Protein AF-A0A2V9WV22-F1 (afdb_monomer)

Structure (mmCIF, N/CA/C/O backbone):
data_AF-A0A2V9WV22-F1
#
_entry.id   AF-A0A2V9WV22-F1
#
loop_
_atom_site.group_PDB
_atom_site.id
_atom_site.type_symbol
_atom_site.label_atom_id
_atom_site.label_alt_id
_atom_site.label_comp_id
_atom_site.label_asym_id
_atom_site.label_entity_id
_atom_site.label_seq_id
_atom_site.pdbx_PDB_ins_code
_atom_site.Cartn_x
_atom_site.Cartn_y
_atom_site.Cartn_z
_atom_site.occupancy
_atom_site.B_iso_or_equiv
_atom_site.auth_seq_id
_atom_site.auth_comp_id
_atom_site.auth_asym_id
_atom_site.auth_atom_id
_atom_site.pdbx_PDB_model_num
ATOM 1 N N . MET A 1 1 ? 7.095 34.427 49.266 1.00 37.47 1 MET A N 1
ATOM 2 C CA . MET A 1 1 ? 7.543 34.558 47.864 1.00 37.47 1 MET A CA 1
ATOM 3 C C . MET A 1 1 ? 6.527 33.877 46.958 1.00 37.47 1 MET A C 1
ATOM 5 O O . MET A 1 1 ? 6.551 32.660 46.861 1.00 37.47 1 MET A O 1
ATOM 9 N N . GLY A 1 2 ? 5.603 34.630 46.362 1.00 27.08 2 GLY A N 1
ATOM 10 C CA . GLY A 1 2 ? 4.716 34.124 45.310 1.00 27.08 2 GLY A CA 1
ATOM 11 C C . GLY A 1 2 ? 5.091 34.784 43.988 1.00 27.08 2 GLY A C 1
ATOM 12 O O . GLY A 1 2 ? 5.308 35.993 43.973 1.00 27.08 2 GLY A O 1
ATOM 13 N N . LEU A 1 3 ? 5.194 34.011 42.907 1.00 29.72 3 LEU A N 1
ATOM 14 C CA . LEU A 1 3 ? 5.448 34.533 41.564 1.00 29.72 3 LEU A CA 1
ATOM 15 C C . LEU A 1 3 ? 4.196 34.345 40.709 1.00 29.72 3 LEU A C 1
ATOM 17 O O . LEU A 1 3 ? 3.871 33.238 40.287 1.00 29.72 3 LEU A O 1
ATOM 21 N N . THR A 1 4 ? 3.484 35.443 40.474 1.00 30.30 4 THR A N 1
ATOM 22 C CA . THR A 1 4 ? 2.362 35.507 39.536 1.00 30.30 4 THR A CA 1
ATOM 23 C C . THR A 1 4 ? 2.889 35.412 38.107 1.00 30.30 4 THR A C 1
ATOM 25 O O . THR A 1 4 ? 3.607 36.305 37.658 1.00 30.30 4 THR A O 1
ATOM 28 N N . ILE A 1 5 ? 2.523 34.357 37.378 1.00 32.75 5 ILE A N 1
ATOM 29 C CA . ILE A 1 5 ? 2.772 34.278 35.935 1.00 32.75 5 ILE A CA 1
ATOM 30 C C . ILE A 1 5 ? 1.700 35.120 35.236 1.00 32.75 5 ILE A C 1
ATOM 32 O O . ILE A 1 5 ? 0.513 34.819 35.329 1.00 32.75 5 ILE A O 1
ATOM 36 N N . SER A 1 6 ? 2.119 36.201 34.580 1.00 29.58 6 SER A N 1
ATOM 37 C CA . SER A 1 6 ? 1.216 37.178 33.967 1.00 29.58 6 SER A CA 1
ATOM 38 C C . SER A 1 6 ? 0.604 36.667 32.662 1.00 29.58 6 SER A C 1
ATOM 40 O O . SER A 1 6 ? 1.318 36.483 31.671 1.00 29.58 6 SER A O 1
ATOM 42 N N . ASP A 1 7 ? -0.723 36.534 32.628 1.00 35.22 7 ASP A N 1
ATOM 43 C CA . ASP A 1 7 ? -1.468 36.224 31.406 1.00 35.22 7 ASP A CA 1
ATOM 44 C C . ASP A 1 7 ? -1.280 37.333 30.357 1.00 35.22 7 ASP A C 1
ATOM 46 O O . ASP A 1 7 ? -1.789 38.449 30.475 1.00 35.22 7 ASP A O 1
ATOM 50 N N . SER A 1 8 ? -0.509 37.021 29.317 1.00 31.08 8 SER A N 1
ATOM 51 C CA . SER A 1 8 ? -0.163 37.933 28.219 1.00 31.08 8 SER A CA 1
ATOM 52 C C . SER A 1 8 ? -0.237 37.224 26.861 1.00 31.08 8 SER A C 1
ATOM 54 O O . SER A 1 8 ? 0.606 37.404 25.983 1.00 31.08 8 SER A O 1
ATOM 56 N N . GLY A 1 9 ? -1.283 36.409 26.680 1.00 28.97 9 GLY A N 1
ATOM 57 C CA . GLY A 1 9 ? -1.569 35.743 25.410 1.00 28.97 9 GLY A CA 1
ATOM 58 C C . GLY A 1 9 ? -1.655 36.740 24.237 1.00 28.97 9 GLY A C 1
ATOM 59 O O . GLY A 1 9 ? -2.207 37.835 24.394 1.00 28.97 9 GLY A O 1
ATOM 60 N N . PRO A 1 10 ? -1.116 36.396 23.051 1.00 28.61 10 PRO A N 1
ATOM 61 C CA . PRO A 1 10 ? -1.061 37.317 21.922 1.00 28.61 10 PRO A CA 1
ATOM 62 C C . PRO A 1 10 ? -2.471 37.692 21.454 1.00 28.61 10 PRO A C 1
ATOM 64 O O . PRO A 1 10 ? -3.288 36.827 21.135 1.00 28.61 10 PRO A O 1
ATOM 67 N N . LYS A 1 11 ? -2.747 39.000 21.373 1.00 27.83 11 LYS A N 1
ATOM 68 C CA . LYS A 1 11 ? -4.026 39.546 20.895 1.00 27.83 11 LYS A CA 1
ATOM 69 C C . LYS A 1 11 ? -4.208 39.276 19.398 1.00 27.83 11 LYS A C 1
ATOM 71 O O . LYS A 1 11 ? -3.917 40.134 18.566 1.00 27.83 11 LYS A O 1
ATOM 76 N N . PHE A 1 12 ? -4.714 38.094 19.051 1.00 29.92 12 PHE A N 1
ATOM 77 C CA . PHE A 1 12 ? -5.137 37.790 17.687 1.00 29.92 12 PHE A CA 1
ATOM 78 C C . PHE A 1 12 ? -6.272 38.733 17.273 1.00 29.92 12 PHE A C 1
ATOM 80 O O . PHE A 1 12 ? -7.371 38.707 17.824 1.00 29.92 12 PHE A O 1
ATOM 87 N N . SER A 1 13 ? -5.984 39.596 16.298 1.00 31.53 13 SER A N 1
ATOM 88 C CA . SER A 1 13 ? -6.969 40.512 15.731 1.00 31.53 13 SER A CA 1
ATOM 89 C C . SER A 1 13 ? -8.050 39.718 14.998 1.00 31.53 13 SER A C 1
ATOM 91 O O . SER A 1 13 ? -7.745 38.966 14.071 1.00 31.53 13 SER A O 1
ATOM 93 N N . ASN A 1 14 ? -9.316 39.909 15.381 1.00 32.44 14 ASN A N 1
ATOM 94 C CA . ASN A 1 14 ? -10.466 39.320 14.694 1.00 32.44 14 ASN A CA 1
ATOM 95 C C . ASN A 1 14 ? -10.664 39.962 13.309 1.00 32.44 14 ASN A C 1
ATOM 97 O O . ASN A 1 14 ? -11.522 40.818 13.102 1.00 32.44 14 ASN A O 1
ATOM 101 N N . ARG A 1 15 ? -9.864 39.512 12.340 1.00 31.31 15 ARG A N 1
ATOM 102 C CA . ARG A 1 15 ? -10.069 39.722 10.905 1.00 31.31 15 ARG A CA 1
ATOM 103 C C . ARG A 1 15 ? -10.102 38.379 10.187 1.00 31.31 15 ARG A C 1
ATOM 105 O O . ARG A 1 15 ? -9.205 38.046 9.416 1.00 31.31 15 ARG A O 1
ATOM 112 N N . VAL A 1 16 ? -11.190 37.636 10.398 1.00 32.97 16 VAL A N 1
ATOM 113 C CA . VAL A 1 16 ? -11.606 36.572 9.471 1.00 32.97 16 VAL A CA 1
ATOM 114 C C . VAL A 1 16 ? -12.114 37.246 8.193 1.00 32.97 16 VAL A C 1
ATOM 116 O O . VAL A 1 16 ? -13.312 37.381 7.961 1.00 32.97 16 VAL A O 1
ATOM 119 N N . GLY A 1 17 ? -11.180 37.739 7.378 1.00 34.44 17 GLY A N 1
ATOM 120 C CA . GLY A 1 17 ? -11.477 38.114 6.003 1.00 34.44 17 GLY A CA 1
ATOM 121 C C . GLY A 1 17 ? -11.866 36.850 5.249 1.00 34.44 17 GLY A C 1
ATOM 122 O O . GLY A 1 17 ? -11.081 35.904 5.198 1.00 34.44 17 GLY A O 1
ATOM 123 N N . ALA A 1 18 ? -13.081 36.808 4.703 1.00 38.03 18 ALA A N 1
ATOM 124 C CA . ALA A 1 18 ? -13.549 35.653 3.952 1.00 38.03 18 ALA A CA 1
ATOM 125 C C . ALA A 1 18 ? -12.633 35.422 2.738 1.00 38.03 18 ALA A C 1
ATOM 127 O O . ALA A 1 18 ? -12.596 36.239 1.816 1.00 38.03 18 ALA A O 1
ATOM 128 N N . LEU A 1 19 ? -11.887 34.312 2.745 1.00 51.78 19 LEU A N 1
ATOM 129 C CA . LEU A 1 19 ? -11.044 33.892 1.626 1.00 51.78 19 LEU A CA 1
ATOM 130 C C . LEU A 1 19 ? -11.940 33.466 0.458 1.00 51.78 19 LEU A C 1
ATOM 132 O O . LEU A 1 19 ? -12.326 32.305 0.332 1.00 51.78 19 LEU A O 1
ATOM 136 N N . ALA A 1 20 ? -12.302 34.439 -0.379 1.00 59.62 20 ALA A N 1
ATOM 137 C CA . ALA A 1 20 ? -13.086 34.216 -1.582 1.00 59.62 20 ALA A CA 1
ATOM 138 C C . ALA A 1 20 ? -12.376 33.212 -2.504 1.00 59.62 20 ALA A C 1
ATOM 140 O O . ALA A 1 20 ? -11.171 33.309 -2.747 1.00 59.62 20 ALA A O 1
ATOM 141 N N . PHE A 1 21 ? -13.129 32.240 -3.020 1.00 67.94 21 PHE A N 1
ATOM 142 C CA . PHE A 1 21 ? -12.567 31.148 -3.809 1.00 67.94 21 PHE A CA 1
ATOM 143 C C . PHE A 1 21 ? -11.958 31.688 -5.122 1.00 67.94 21 PHE A C 1
ATOM 145 O O . PHE A 1 21 ? -12.686 32.328 -5.888 1.00 67.94 21 PHE A O 1
ATOM 152 N N . PRO A 1 22 ? -10.664 31.450 -5.432 1.00 79.94 22 PRO A N 1
ATOM 153 C CA . PRO A 1 22 ? -10.019 32.111 -6.566 1.00 79.94 22 PRO A CA 1
ATOM 154 C C . PRO A 1 22 ? -10.682 31.765 -7.913 1.00 79.94 22 PRO A C 1
ATOM 156 O O . PRO A 1 22 ? -10.840 30.573 -8.227 1.00 79.94 22 PRO A O 1
ATOM 159 N N . PRO A 1 23 ? -11.043 32.766 -8.742 1.00 76.75 23 PRO A N 1
ATOM 160 C CA . PRO A 1 23 ? -11.973 32.606 -9.861 1.00 76.75 23 PRO A CA 1
ATOM 161 C C . PRO A 1 23 ? -11.488 31.595 -10.909 1.00 76.75 23 PRO A C 1
ATOM 163 O O . PRO A 1 23 ? -10.301 31.521 -11.226 1.00 76.75 23 PRO A O 1
ATOM 166 N N . ALA A 1 24 ? -12.412 30.804 -11.461 1.00 76.44 24 ALA A N 1
ATOM 167 C CA . ALA A 1 24 ? -12.116 29.682 -12.356 1.00 76.44 24 ALA A CA 1
ATOM 168 C C . ALA A 1 24 ? -11.685 30.141 -13.768 1.00 76.44 24 ALA A C 1
ATOM 170 O O . ALA A 1 24 ? -12.464 30.127 -14.719 1.00 76.44 24 ALA A O 1
ATOM 171 N N . ILE A 1 25 ? -10.424 30.562 -13.901 1.00 85.19 25 ILE A N 1
ATOM 172 C CA . ILE A 1 25 ? -9.875 31.191 -15.110 1.00 85.19 25 ILE A CA 1
ATOM 173 C C . ILE A 1 25 ? -8.950 30.231 -15.869 1.00 85.19 25 ILE A C 1
ATOM 175 O O . ILE A 1 25 ? -8.100 29.547 -15.298 1.00 85.19 25 ILE A O 1
ATOM 179 N N . ALA A 1 26 ? -9.082 30.195 -17.197 1.00 81.50 26 ALA A N 1
ATOM 180 C CA . ALA A 1 26 ? -8.224 29.381 -18.053 1.00 81.50 26 ALA A CA 1
ATOM 181 C C . ALA A 1 26 ? -6.769 29.891 -18.043 1.00 81.50 26 ALA A C 1
ATOM 183 O O . ALA A 1 26 ? -6.518 31.082 -18.216 1.00 81.50 26 ALA A O 1
ATOM 184 N N . ARG A 1 27 ? -5.787 28.982 -17.939 1.00 85.19 27 ARG A N 1
ATOM 185 C CA . ARG A 1 27 ? -4.343 29.290 -17.776 1.00 85.19 27 ARG A CA 1
ATOM 186 C C . ARG A 1 27 ? -3.759 30.304 -18.783 1.00 85.19 27 ARG A C 1
ATOM 188 O O . ARG A 1 27 ? -2.769 30.962 -18.475 1.00 85.19 27 ARG A O 1
ATOM 195 N N . ASN A 1 28 ? -4.336 30.430 -19.981 1.00 91.00 28 ASN A N 1
ATOM 196 C CA . ASN A 1 28 ? -3.873 31.347 -21.035 1.00 91.00 28 ASN A CA 1
ATO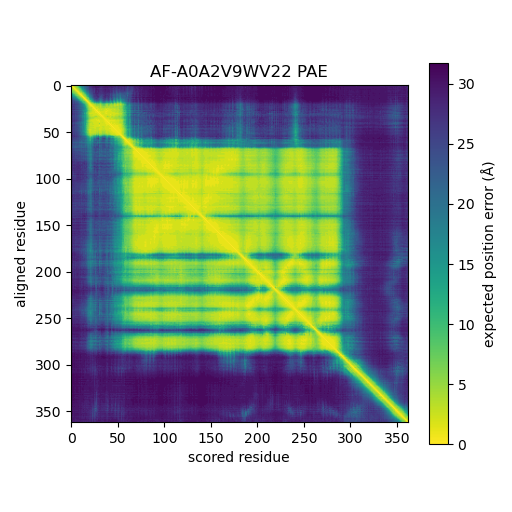M 197 C C . ASN A 1 28 ? -4.674 32.664 -21.153 1.00 91.00 28 ASN A C 1
ATOM 199 O O . ASN A 1 28 ? -4.281 33.503 -21.963 1.00 91.00 28 ASN A O 1
ATOM 203 N N . ALA A 1 29 ? -5.760 32.844 -20.394 1.00 90.81 29 ALA A N 1
ATOM 204 C CA . ALA A 1 29 ? -6.541 34.085 -20.353 1.00 90.81 29 ALA A CA 1
ATOM 205 C C . ALA A 1 29 ? -5.809 35.193 -19.566 1.00 90.81 29 ALA A C 1
ATOM 207 O O . ALA A 1 29 ? -4.765 34.936 -18.962 1.00 90.81 29 ALA A O 1
ATOM 208 N N . ALA A 1 30 ? -6.343 36.417 -19.573 1.00 91.69 30 ALA A N 1
ATOM 209 C CA . ALA A 1 30 ? -5.839 37.513 -18.742 1.00 91.69 30 ALA A CA 1
ATOM 210 C C . ALA A 1 30 ? -6.016 37.212 -17.239 1.00 91.69 30 ALA A C 1
ATOM 212 O O . ALA A 1 30 ? -6.941 36.501 -16.844 1.00 91.69 30 ALA A O 1
ATOM 213 N N . CYS A 1 31 ? -5.117 37.732 -16.403 1.00 90.56 31 CYS A N 1
ATOM 214 C CA . CYS A 1 31 ? -5.202 37.587 -14.952 1.00 90.56 31 CYS A CA 1
ATOM 215 C C . CYS A 1 31 ? -6.278 38.507 -14.349 1.00 90.56 31 CYS A C 1
ATOM 217 O O . CYS A 1 31 ? -6.413 39.659 -14.759 1.00 90.56 31 CYS A O 1
ATOM 219 N N . HIS A 1 32 ? -7.003 38.025 -13.335 1.00 89.56 32 HIS A N 1
ATOM 220 C CA . HIS A 1 32 ? -8.086 38.778 -12.690 1.00 89.56 32 HIS A CA 1
ATOM 221 C C . HIS A 1 32 ? -7.605 39.977 -11.857 1.00 89.56 32 HIS A C 1
ATOM 223 O O . HIS A 1 32 ? -8.384 40.886 -11.602 1.00 89.56 32 HIS A O 1
ATOM 229 N N . CYS A 1 33 ? -6.329 40.014 -11.461 1.00 88.75 33 CYS A N 1
ATOM 230 C CA . CYS A 1 33 ? -5.736 41.121 -10.703 1.00 88.75 33 CYS A CA 1
ATOM 231 C C . CYS A 1 33 ? -5.434 42.379 -11.546 1.00 88.75 33 CYS A C 1
ATOM 233 O O . CYS A 1 33 ? -4.755 43.285 -11.073 1.00 88.75 33 CYS A O 1
ATOM 235 N N . GLY A 1 34 ? -5.871 42.431 -12.810 1.00 85.69 34 GLY A N 1
ATOM 236 C CA . GLY A 1 34 ? -5.709 43.598 -13.687 1.00 85.69 34 GLY A CA 1
ATOM 237 C C . GLY A 1 34 ? -4.313 43.785 -14.300 1.00 85.69 34 GLY A C 1
ATOM 238 O O . GLY A 1 34 ? -4.135 44.666 -15.132 1.00 85.69 34 GLY A O 1
ATOM 239 N N . SER A 1 35 ? -3.335 42.933 -13.976 1.00 88.06 35 SER A N 1
ATOM 240 C CA . SER A 1 35 ? -1.916 43.070 -14.368 1.00 88.06 35 SER A CA 1
ATOM 241 C C . SER A 1 35 ? -1.591 42.945 -15.871 1.00 88.06 35 SER A C 1
ATOM 243 O O . SER A 1 35 ? -0.420 42.809 -16.232 1.00 88.06 35 SER A O 1
ATOM 245 N N . GLY A 1 36 ? -2.596 42.866 -16.753 1.00 86.00 36 GLY A N 1
ATOM 246 C CA . GLY A 1 36 ? -2.466 42.620 -18.202 1.00 86.00 36 GLY A CA 1
ATOM 247 C C . GLY A 1 36 ? -1.860 41.259 -18.593 1.00 86.00 36 GLY A C 1
ATOM 248 O O . GLY A 1 36 ? -1.966 40.824 -19.740 1.00 86.00 36 GLY A O 1
ATOM 249 N N . SER A 1 37 ? -1.240 40.555 -17.647 1.00 91.00 37 SER A N 1
ATOM 250 C CA . SER A 1 37 ? -0.482 39.330 -17.870 1.00 91.00 37 SER A CA 1
ATOM 251 C C . SER A 1 37 ? -1.382 38.109 -18.036 1.00 91.00 37 SER A C 1
ATOM 253 O O . SER A 1 37 ? -2.480 38.027 -17.483 1.00 91.00 37 SER A O 1
ATOM 255 N N . LYS A 1 38 ? -0.888 37.098 -18.763 1.00 93.00 38 LYS A N 1
ATOM 256 C CA . LYS A 1 38 ? -1.557 35.791 -18.848 1.00 93.00 38 LYS A CA 1
ATOM 257 C C . LYS A 1 38 ? -1.566 35.130 -17.472 1.00 93.00 38 LYS A C 1
ATOM 259 O O . LYS A 1 38 ? -0.518 35.035 -16.840 1.00 93.00 38 LYS A O 1
ATOM 264 N N . TYR A 1 39 ? -2.719 34.618 -17.057 1.00 92.62 39 TYR A N 1
ATOM 265 C CA . TYR A 1 39 ? -2.990 34.102 -15.714 1.00 92.62 39 TYR A CA 1
ATOM 266 C C . TYR A 1 39 ? -1.892 33.163 -15.174 1.00 92.62 39 TYR A C 1
ATOM 268 O O . TYR A 1 39 ? -1.392 33.374 -14.071 1.00 92.62 39 TYR A O 1
ATOM 276 N N . LYS A 1 40 ? -1.415 32.210 -15.993 1.00 91.25 40 LYS A N 1
ATOM 277 C CA . LYS A 1 40 ? -0.314 31.274 -15.661 1.00 91.25 40 LYS A CA 1
ATOM 278 C C . LYS A 1 40 ? 1.073 31.887 -15.397 1.00 91.25 40 LYS A C 1
ATOM 280 O O . LYS A 1 40 ? 1.999 31.133 -15.140 1.00 91.25 40 LYS A O 1
ATOM 285 N N . ARG A 1 41 ? 1.247 33.201 -15.564 1.00 92.81 41 ARG A N 1
ATOM 286 C CA . ARG A 1 41 ? 2.479 33.964 -15.271 1.00 92.81 41 ARG A CA 1
ATOM 287 C C . ARG A 1 41 ? 2.249 35.042 -14.200 1.00 92.81 41 ARG A C 1
ATOM 289 O O . ARG A 1 41 ? 3.031 35.976 -14.085 1.00 92.81 41 ARG A O 1
ATOM 296 N N . CYS A 1 42 ? 1.129 34.963 -13.493 1.00 92.94 42 CYS A N 1
ATOM 297 C CA . CYS A 1 42 ? 0.732 35.907 -12.459 1.00 92.94 42 CYS A CA 1
ATOM 298 C C . CYS A 1 42 ? 0.071 35.103 -11.326 1.00 92.94 42 CYS A C 1
ATOM 300 O O . CYS A 1 42 ? 0.647 34.109 -10.893 1.00 92.94 42 CYS A O 1
ATOM 302 N N . CYS A 1 43 ? -1.138 35.450 -10.884 1.00 91.31 43 CYS A N 1
ATOM 303 C CA . CYS A 1 43 ? -1.778 34.839 -9.714 1.00 91.31 43 CYS A CA 1
ATOM 304 C C . CYS A 1 43 ? -2.035 33.320 -9.791 1.00 91.31 43 CYS A C 1
ATOM 306 O O . CYS A 1 43 ? -2.435 32.762 -8.785 1.00 91.31 43 CYS A O 1
ATOM 308 N N . TYR A 1 44 ? -1.811 32.616 -10.912 1.00 87.94 44 TYR A N 1
ATOM 309 C CA . TYR A 1 44 ? -2.092 31.171 -11.011 1.00 87.94 44 TYR A CA 1
ATOM 310 C C . TYR A 1 44 ? -1.467 30.330 -9.889 1.00 87.94 44 TYR A C 1
ATOM 312 O O . TYR A 1 44 ? -2.148 29.462 -9.360 1.00 87.94 44 TYR A O 1
ATOM 320 N N . GLU A 1 45 ? -0.201 30.555 -9.527 1.00 83.81 45 GLU A N 1
ATOM 321 C CA . GLU A 1 45 ? 0.469 29.736 -8.503 1.00 83.81 45 GLU A CA 1
ATOM 322 C C . GLU A 1 45 ? -0.052 30.052 -7.097 1.00 83.81 45 GLU A C 1
ATOM 324 O O . GLU A 1 45 ? -0.344 29.140 -6.327 1.00 83.81 45 GLU A O 1
ATOM 329 N N . GLN A 1 46 ? -0.271 31.334 -6.797 1.00 84.94 46 GLN A N 1
ATOM 330 C CA . GLN A 1 46 ? -0.858 31.788 -5.536 1.00 84.94 46 GLN A CA 1
ATOM 331 C C . GLN A 1 46 ? -2.317 31.322 -5.390 1.00 84.94 46 GLN A C 1
ATOM 333 O O . GLN A 1 46 ? -2.693 30.791 -4.349 1.00 84.94 46 GLN A O 1
ATOM 338 N N . ASP A 1 47 ? -3.116 31.428 -6.451 1.00 85.50 47 ASP A N 1
ATOM 339 C CA . ASP A 1 47 ? -4.480 30.907 -6.524 1.00 85.50 47 ASP A CA 1
ATOM 340 C C . ASP A 1 47 ? -4.522 29.382 -6.396 1.00 85.50 47 ASP A C 1
ATOM 342 O O . ASP A 1 47 ? -5.461 28.851 -5.814 1.00 85.50 47 ASP A O 1
ATOM 346 N N . ASP A 1 48 ? -3.558 28.650 -6.963 1.00 79.31 48 ASP A N 1
ATOM 347 C CA . ASP A 1 48 ? -3.505 27.190 -6.854 1.00 79.31 48 ASP A CA 1
ATOM 348 C C . ASP A 1 48 ? -3.104 26.755 -5.438 1.00 79.31 48 ASP A C 1
ATOM 350 O O . ASP A 1 48 ? -3.701 25.827 -4.897 1.00 79.31 48 ASP A O 1
ATOM 354 N N . VAL A 1 49 ? -2.191 27.481 -4.779 1.00 77.00 49 VAL A N 1
ATOM 355 C CA . VAL A 1 49 ? -1.910 27.322 -3.341 1.00 77.00 49 VAL A CA 1
ATOM 356 C C . VAL A 1 49 ? -3.161 27.603 -2.505 1.00 77.00 49 VAL A C 1
ATOM 358 O O . VAL A 1 49 ? -3.531 26.760 -1.689 1.00 77.00 49 VAL A O 1
ATOM 361 N N . ILE A 1 50 ? -3.870 28.712 -2.746 1.00 78.50 50 ILE A N 1
ATOM 362 C CA . ILE A 1 50 ? -5.117 29.042 -2.037 1.00 78.50 50 ILE A CA 1
ATOM 363 C C . ILE A 1 50 ? -6.192 27.976 -2.304 1.00 78.50 50 ILE A C 1
ATOM 365 O O . ILE A 1 50 ? -6.837 27.513 -1.371 1.00 78.50 50 ILE A O 1
ATOM 369 N N . ARG A 1 51 ? -6.360 27.496 -3.544 1.00 74.38 51 ARG A N 1
ATOM 370 C CA . ARG A 1 51 ? -7.302 26.405 -3.861 1.00 74.38 51 ARG A CA 1
ATOM 371 C C . ARG A 1 51 ? -6.923 25.083 -3.200 1.00 74.38 51 ARG A C 1
ATOM 373 O O . ARG A 1 51 ? -7.824 24.347 -2.817 1.00 74.38 51 ARG A O 1
ATOM 380 N N . ARG A 1 52 ? -5.634 24.761 -3.047 1.00 64.25 52 ARG A N 1
ATOM 381 C CA . ARG A 1 52 ? -5.182 23.583 -2.280 1.00 64.25 52 ARG A CA 1
ATOM 382 C C . ARG A 1 52 ? -5.482 23.755 -0.789 1.00 64.25 52 ARG A C 1
ATOM 384 O O . ARG A 1 52 ? -6.020 22.838 -0.181 1.00 64.25 52 ARG A O 1
ATOM 391 N N . GLN A 1 53 ? -5.210 24.934 -0.229 1.00 63.47 53 GLN A N 1
ATOM 392 C CA . GLN A 1 53 ? -5.508 25.277 1.168 1.00 63.47 53 GLN A CA 1
ATOM 393 C C . GLN A 1 53 ? -7.014 25.292 1.477 1.00 63.47 53 GLN A C 1
ATOM 395 O O . GLN A 1 53 ? -7.393 24.912 2.574 1.00 63.47 53 GLN A O 1
ATOM 400 N N . LEU A 1 54 ? -7.864 25.685 0.520 1.00 65.94 54 LEU A N 1
ATOM 401 C CA . LEU A 1 54 ? -9.329 25.665 0.643 1.00 65.94 54 LEU A CA 1
ATOM 402 C C . LEU A 1 54 ? -9.970 24.307 0.287 1.00 65.94 54 LEU A C 1
ATOM 404 O O . LEU A 1 54 ? -11.149 24.112 0.567 1.00 65.94 54 LEU A O 1
ATOM 408 N N . ARG A 1 55 ? -9.234 23.384 -0.352 1.00 58.00 55 ARG A N 1
ATOM 409 C CA . ARG A 1 55 ? -9.665 21.986 -0.576 1.00 58.00 55 ARG A CA 1
ATOM 410 C C . ARG A 1 55 ? -9.350 21.094 0.614 1.00 58.00 55 ARG A C 1
ATOM 412 O O . ARG A 1 55 ? -10.183 20.289 1.010 1.00 58.00 55 ARG A O 1
ATOM 419 N N . LEU A 1 56 ? -8.148 21.233 1.175 1.00 50.38 56 LEU A N 1
ATOM 420 C CA . LEU A 1 56 ? -7.806 20.582 2.432 1.00 50.38 56 LEU A CA 1
ATOM 421 C C . LEU A 1 56 ? -8.798 21.075 3.496 1.00 50.38 56 LEU A C 1
ATOM 423 O O . LEU A 1 56 ? -8.803 22.273 3.781 1.00 50.38 56 LEU A O 1
ATOM 427 N N . PRO A 1 57 ? -9.635 20.208 4.097 1.00 55.06 57 PRO A N 1
ATOM 428 C CA . PRO A 1 57 ? -10.460 20.641 5.211 1.00 55.06 57 PRO A CA 1
ATOM 429 C C . PRO A 1 57 ? -9.523 21.092 6.329 1.00 55.06 57 PRO A C 1
ATOM 431 O O . PRO A 1 57 ? -8.665 20.325 6.775 1.00 55.06 57 PRO A O 1
ATOM 434 N N . THR A 1 58 ? -9.670 22.334 6.787 1.00 59.91 58 THR A N 1
ATOM 435 C CA . THR A 1 58 ? -8.887 22.850 7.910 1.00 59.91 58 THR A CA 1
ATOM 436 C C . THR A 1 58 ? -9.262 22.053 9.155 1.00 59.91 58 THR A C 1
ATOM 438 O O . THR A 1 58 ? -10.262 22.353 9.808 1.00 59.91 58 THR A O 1
ATOM 441 N N . LEU A 1 59 ? -8.500 20.992 9.451 1.00 58.09 59 LEU A N 1
ATOM 442 C CA . LEU A 1 59 ? -8.761 20.119 10.592 1.00 58.09 59 LEU A CA 1
ATOM 443 C C . LEU A 1 59 ? -8.883 20.997 11.844 1.00 58.09 59 LEU A C 1
ATOM 445 O O . LEU A 1 59 ? -7.945 21.752 12.123 1.00 58.09 59 LEU A O 1
ATOM 449 N N . PRO A 1 60 ? -10.017 20.945 12.573 1.00 63.25 60 PRO A N 1
ATOM 450 C CA . PRO A 1 60 ? -10.256 21.819 13.709 1.00 63.25 60 PRO A CA 1
ATOM 451 C C . PRO A 1 60 ? -9.051 21.861 14.657 1.00 63.25 60 PRO A C 1
ATOM 453 O O . PRO A 1 60 ? -8.490 20.800 14.946 1.00 63.25 60 PRO A O 1
ATOM 456 N N . PRO A 1 61 ? -8.645 23.036 15.180 1.00 65.81 61 PRO A N 1
ATOM 457 C CA . PRO A 1 61 ? -7.420 23.156 15.970 1.00 65.81 61 PRO A CA 1
ATOM 458 C C . PRO A 1 61 ? -7.323 22.177 17.145 1.00 65.81 61 PRO A C 1
ATOM 460 O O . PRO A 1 61 ? -6.226 21.740 17.467 1.00 65.81 61 PRO A O 1
ATOM 463 N N . TRP A 1 62 ? -8.453 21.757 17.728 1.00 64.38 62 TRP A N 1
ATOM 464 C CA . TRP A 1 62 ? -8.504 20.733 18.778 1.00 64.38 62 TRP A CA 1
ATOM 465 C C . TRP A 1 62 ? -8.132 19.317 18.295 1.00 64.38 62 TRP A C 1
ATOM 467 O O . TRP A 1 62 ? -7.538 18.561 19.058 1.00 64.38 62 TRP A O 1
ATOM 477 N N . ILE A 1 63 ? -8.389 18.956 17.030 1.00 65.00 63 ILE A N 1
ATOM 478 C CA . ILE A 1 63 ? -7.846 17.729 16.415 1.00 65.00 63 ILE A CA 1
ATOM 479 C C . ILE A 1 63 ? -6.331 17.876 16.240 1.00 65.00 63 ILE A C 1
ATOM 481 O O . ILE A 1 63 ? -5.579 16.937 16.495 1.00 65.00 63 ILE A O 1
ATOM 485 N N . LEU A 1 64 ? -5.857 19.064 15.853 1.00 63.81 64 LEU A N 1
ATOM 486 C CA . LEU A 1 64 ? -4.431 19.330 15.645 1.00 63.81 64 LEU A CA 1
ATOM 487 C C . LEU A 1 64 ? -3.626 19.470 16.952 1.00 63.81 64 LEU A C 1
ATOM 489 O O . LEU A 1 64 ? -2.430 19.179 16.935 1.00 63.81 64 LEU A O 1
ATOM 493 N N . SER A 1 65 ? -4.250 19.817 18.081 1.00 65.25 65 SER A N 1
ATOM 494 C CA . SER A 1 65 ? -3.601 19.948 19.399 1.00 65.25 65 SER A CA 1
ATOM 495 C C . SER A 1 65 ? -3.888 18.804 20.385 1.00 65.25 65 SER A C 1
ATOM 497 O O . SER A 1 65 ? -3.220 18.715 21.414 1.00 65.25 65 SER A O 1
ATOM 499 N N . SER A 1 66 ? -4.832 17.903 20.082 1.00 68.31 66 SER A N 1
ATOM 500 C CA . SER A 1 66 ? -5.148 16.740 20.924 1.00 68.31 66 SER A CA 1
ATOM 501 C C . SER A 1 66 ? -3.901 15.895 21.224 1.00 68.31 66 SER A C 1
ATOM 503 O O . SER A 1 66 ? -3.237 15.394 20.314 1.00 68.31 66 SER A O 1
ATOM 505 N N . ARG A 1 67 ? -3.618 15.668 22.515 1.00 72.00 67 ARG A N 1
ATOM 506 C CA . ARG A 1 67 ? -2.598 14.699 22.967 1.00 72.00 67 ARG A CA 1
ATOM 507 C C . ARG A 1 67 ? -2.997 13.244 22.677 1.00 72.00 67 ARG A C 1
ATOM 509 O O . ARG A 1 67 ? -2.148 12.366 22.711 1.00 72.00 67 ARG A O 1
ATOM 516 N N . GLY A 1 68 ? -4.275 12.989 22.383 1.00 83.12 68 GLY A N 1
ATOM 517 C CA . GLY A 1 68 ? -4.846 11.655 22.185 1.00 83.12 68 GLY A CA 1
ATOM 518 C C . GLY A 1 68 ? -5.145 11.283 20.731 1.00 83.12 68 GLY A C 1
ATOM 519 O O . GLY A 1 68 ? -5.945 10.376 20.522 1.00 83.12 68 GLY A O 1
ATOM 520 N N . LYS A 1 69 ? -4.568 11.962 19.725 1.00 86.19 69 LYS A N 1
ATOM 521 C CA . LYS A 1 69 ? -4.876 11.72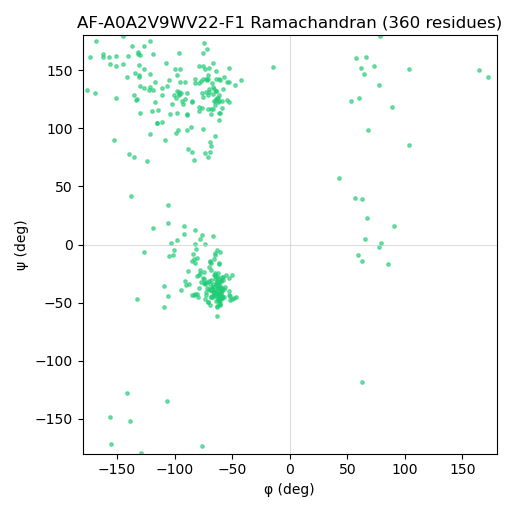0 18.295 1.00 86.19 69 LYS A CA 1
ATOM 522 C C . LYS A 1 69 ? -4.771 10.253 17.880 1.00 86.19 69 LYS A C 1
ATOM 524 O O . LYS A 1 69 ? -5.695 9.754 17.249 1.00 86.19 69 LYS A O 1
ATOM 529 N N . LEU A 1 70 ? -3.679 9.572 18.243 1.00 89.12 70 LEU A N 1
ATOM 530 C CA . LEU A 1 70 ? -3.479 8.161 17.896 1.00 89.12 70 LEU A CA 1
ATOM 531 C C . LEU A 1 70 ? -4.568 7.289 18.534 1.00 89.12 70 LEU A C 1
ATOM 533 O O . LEU A 1 70 ? -5.236 6.548 17.831 1.00 89.12 70 LEU A O 1
ATOM 537 N N . HIS A 1 71 ? -4.856 7.474 19.826 1.00 88.81 71 HIS A N 1
ATOM 538 C CA . HIS A 1 71 ? -5.960 6.779 20.498 1.00 88.81 71 HIS A CA 1
ATOM 539 C C . HIS A 1 71 ? -7.333 7.065 19.856 1.00 88.81 71 HIS A C 1
ATOM 541 O O . HIS A 1 71 ? -8.153 6.160 19.726 1.00 88.81 71 HIS A O 1
ATOM 547 N N . GLN A 1 72 ? -7.600 8.306 19.433 1.00 89.69 72 GLN A N 1
ATOM 548 C CA . GLN A 1 72 ? -8.838 8.671 18.732 1.00 89.69 72 GLN A CA 1
ATOM 549 C C . GLN A 1 72 ? -8.935 8.002 17.353 1.00 89.69 72 GLN A C 1
ATOM 551 O O . GLN A 1 72 ? -10.006 7.509 16.998 1.00 89.69 72 GLN A O 1
ATOM 556 N N . PHE A 1 73 ? -7.828 7.948 16.606 1.00 91.50 73 PHE A N 1
ATOM 557 C CA . PHE A 1 73 ? -7.732 7.235 15.334 1.00 91.50 73 PHE A CA 1
ATOM 558 C C . PHE A 1 73 ? -7.937 5.727 15.527 1.00 91.50 73 PHE A C 1
ATOM 560 O O . PHE A 1 73 ? -8.849 5.176 14.915 1.00 91.50 73 PHE A O 1
ATOM 567 N N . GLU A 1 74 ? -7.191 5.084 16.430 1.00 92.38 74 GLU A N 1
ATOM 568 C CA . GLU A 1 74 ? -7.298 3.644 16.702 1.00 92.38 74 GLU A CA 1
ATOM 569 C C . GLU A 1 74 ? -8.704 3.257 17.156 1.00 92.38 74 GLU A C 1
ATOM 571 O O . GLU A 1 74 ? -9.304 2.322 16.626 1.00 92.38 74 GLU A O 1
ATOM 576 N N . LYS A 1 75 ? -9.296 4.030 18.074 1.00 92.69 75 LYS A N 1
ATOM 577 C CA . LYS A 1 75 ? -10.675 3.818 18.523 1.00 92.69 75 LYS A CA 1
ATOM 578 C C . LYS A 1 75 ? -11.673 3.922 17.365 1.00 92.69 75 LYS A C 1
ATOM 580 O O . LYS A 1 75 ? -12.588 3.103 17.269 1.00 92.69 75 LYS A O 1
ATOM 585 N N . TYR A 1 76 ? -11.506 4.899 16.473 1.00 93.75 76 TYR A N 1
ATOM 586 C CA . TYR A 1 76 ? -12.368 5.057 15.302 1.00 93.75 76 TYR A CA 1
ATOM 587 C C . TYR A 1 76 ? -12.167 3.924 14.283 1.00 93.75 76 TYR A C 1
ATOM 589 O O . TYR A 1 76 ? -13.148 3.343 13.820 1.00 93.75 76 TYR A O 1
ATOM 597 N N . ALA A 1 77 ? -10.926 3.547 13.974 1.00 94.19 77 ALA A N 1
ATOM 598 C CA . ALA A 1 77 ? -10.607 2.468 13.044 1.00 94.19 77 ALA A CA 1
ATOM 599 C C . ALA A 1 77 ? -11.101 1.101 13.556 1.00 94.19 77 ALA A C 1
ATOM 601 O O . ALA A 1 77 ? -11.757 0.361 12.816 1.00 94.19 77 ALA A O 1
ATOM 602 N N . CYS A 1 78 ? -10.887 0.802 14.840 1.00 93.19 78 CYS A N 1
ATOM 603 C CA . CYS A 1 78 ? -11.373 -0.412 15.490 1.00 93.19 78 CYS A CA 1
ATOM 604 C C . CYS A 1 78 ? -12.907 -0.497 15.511 1.00 93.19 78 CYS A C 1
ATOM 606 O O . CYS A 1 78 ? -13.454 -1.523 15.118 1.00 93.19 78 CYS A O 1
ATOM 608 N N . HIS A 1 79 ? -13.630 0.557 15.909 1.00 92.94 79 HIS A N 1
ATOM 609 C CA . HIS A 1 79 ? -15.099 0.489 15.978 1.00 92.94 79 HIS A CA 1
ATOM 610 C C . HIS A 1 79 ? -15.798 0.640 14.618 1.00 92.94 79 HIS A C 1
ATOM 612 O O . HIS A 1 79 ? -16.828 0.011 14.381 1.00 92.94 79 HIS A O 1
ATOM 618 N N . VAL A 1 80 ? -15.287 1.490 13.722 1.00 94.81 80 VAL A N 1
ATOM 619 C CA . VAL A 1 80 ? -15.986 1.839 12.474 1.00 94.81 80 VAL A CA 1
ATOM 620 C C . VAL A 1 80 ? -15.544 0.968 11.306 1.00 94.81 80 VAL A C 1
ATOM 622 O O . VAL A 1 80 ? -16.396 0.570 10.513 1.00 94.81 80 VAL A O 1
ATOM 625 N N . PHE A 1 81 ? -14.262 0.632 11.191 1.00 94.19 81 PHE A N 1
ATOM 626 C CA . PHE A 1 81 ? -13.755 -0.217 10.107 1.00 94.19 81 PHE A CA 1
ATOM 627 C C . PHE A 1 81 ? -13.515 -1.667 10.537 1.00 94.19 81 PHE A C 1
ATOM 629 O O . PHE A 1 81 ? -13.316 -2.512 9.673 1.00 94.19 81 PHE A O 1
ATOM 636 N N . VAL A 1 82 ? -13.606 -1.976 11.837 1.00 93.19 82 VAL A N 1
ATOM 637 C CA . VAL A 1 82 ? -13.272 -3.299 12.399 1.00 93.19 82 VAL A CA 1
ATOM 638 C C . VAL A 1 82 ? -11.829 -3.690 12.052 1.00 93.19 82 VAL A C 1
ATOM 640 O O . VAL A 1 82 ? -11.529 -4.834 11.715 1.00 93.19 82 VAL A O 1
ATOM 643 N N . LEU A 1 83 ? -10.931 -2.697 12.112 1.00 93.75 83 LEU A N 1
ATOM 644 C CA . LEU A 1 83 ? -9.557 -2.786 11.617 1.00 93.75 83 LEU A CA 1
ATOM 645 C C . LEU A 1 83 ? -8.796 -4.049 12.082 1.00 93.75 83 LEU A C 1
ATOM 647 O O . LEU A 1 83 ? -8.238 -4.715 11.211 1.00 93.75 83 LEU A O 1
ATOM 651 N N . PRO A 1 84 ? -8.819 -4.467 13.367 1.00 92.69 84 PRO A N 1
ATOM 652 C CA . PRO A 1 84 ? -8.120 -5.683 13.787 1.00 92.69 84 PRO A CA 1
ATOM 653 C C . PRO A 1 84 ? -8.602 -6.947 13.061 1.00 92.69 84 PRO A C 1
ATOM 655 O O . PRO A 1 84 ? -7.784 -7.783 12.690 1.00 92.69 84 PRO A O 1
ATOM 658 N N . ALA A 1 85 ? -9.906 -7.069 12.784 1.00 92.25 85 ALA A N 1
ATOM 659 C CA . ALA A 1 85 ? -10.457 -8.207 12.046 1.00 92.25 85 ALA A CA 1
ATOM 660 C C . ALA A 1 85 ? -10.117 -8.153 10.546 1.00 92.25 85 ALA A C 1
ATOM 662 O O . ALA A 1 85 ? -9.876 -9.193 9.938 1.00 92.25 85 ALA A O 1
ATOM 663 N N . LEU A 1 86 ? -10.044 -6.954 9.952 1.00 94.69 86 LEU A N 1
ATOM 664 C CA . LEU A 1 86 ? -9.552 -6.787 8.579 1.00 94.69 86 LEU A CA 1
ATOM 665 C C . LEU A 1 86 ? -8.088 -7.225 8.463 1.00 94.69 86 LEU A C 1
ATOM 667 O O . LEU A 1 86 ? -7.760 -7.970 7.544 1.00 94.69 86 LEU A O 1
ATOM 671 N N . LEU A 1 87 ? -7.227 -6.821 9.401 1.00 95.75 87 LEU A N 1
ATOM 672 C CA . LEU A 1 87 ? -5.817 -7.224 9.410 1.00 95.75 87 LEU A CA 1
ATOM 673 C C . LEU A 1 87 ? -5.645 -8.724 9.680 1.00 95.75 87 LEU A C 1
ATOM 675 O O . LEU A 1 87 ? -4.853 -9.374 9.006 1.00 95.75 87 LEU A O 1
ATOM 679 N N . ALA A 1 88 ? -6.421 -9.290 10.608 1.00 94.81 88 ALA A N 1
ATOM 680 C CA . ALA A 1 88 ? -6.407 -10.723 10.907 1.00 94.81 88 ALA A CA 1
ATOM 681 C C . ALA A 1 88 ? -6.982 -11.594 9.772 1.00 94.81 88 ALA A C 1
ATOM 683 O O . ALA A 1 88 ? -6.775 -12.803 9.769 1.00 94.81 88 ALA A O 1
ATOM 684 N N . SER A 1 89 ? -7.684 -11.000 8.797 1.00 95.38 89 SER A N 1
ATOM 685 C CA . SER A 1 89 ? -8.162 -11.700 7.594 1.00 95.38 89 SER A CA 1
ATOM 686 C C . SER A 1 89 ? -7.103 -11.856 6.490 1.00 95.38 89 SER A C 1
ATOM 688 O O . SER A 1 89 ? -7.390 -12.463 5.458 1.00 95.38 89 SER A O 1
ATOM 690 N N . LEU A 1 90 ? -5.901 -11.295 6.683 1.00 96.62 90 LEU A N 1
ATOM 691 C CA . LEU A 1 90 ? -4.794 -11.340 5.728 1.00 96.62 90 LEU A CA 1
ATOM 692 C C . LEU A 1 90 ? -3.875 -12.530 6.019 1.00 96.62 90 LEU A C 1
ATOM 694 O O . LEU A 1 90 ? -3.284 -12.609 7.094 1.00 96.62 90 LEU A O 1
ATOM 698 N N . ASN A 1 91 ? -3.717 -13.424 5.042 1.00 95.75 91 ASN A N 1
ATOM 699 C CA . ASN A 1 91 ? -2.912 -14.637 5.179 1.00 95.75 91 ASN A CA 1
ATOM 700 C C . ASN A 1 91 ? -1.597 -14.540 4.392 1.00 95.75 91 ASN A C 1
ATOM 702 O O . ASN A 1 91 ? -1.501 -13.835 3.384 1.00 95.75 91 ASN A O 1
ATOM 706 N N . ASP A 1 92 ? -0.595 -15.309 4.810 1.00 96.62 92 ASP A N 1
ATOM 707 C CA . ASP A 1 92 ? 0.628 -15.562 4.047 1.00 96.62 92 ASP A CA 1
ATOM 708 C C . ASP A 1 92 ? 0.923 -17.073 3.977 1.00 96.62 92 ASP A C 1
ATOM 710 O O . ASP A 1 92 ? 0.346 -17.860 4.724 1.00 96.62 92 ASP A O 1
ATOM 714 N N . THR A 1 93 ? 1.781 -17.500 3.048 1.00 97.12 93 THR A N 1
ATOM 715 C CA . THR A 1 93 ? 2.041 -18.929 2.772 1.00 97.12 93 THR A CA 1
ATOM 716 C C . THR A 1 93 ? 3.208 -19.547 3.557 1.00 97.12 93 THR A C 1
ATOM 718 O O . THR A 1 93 ? 3.684 -20.630 3.197 1.00 97.12 93 THR A O 1
ATOM 721 N N . ARG A 1 94 ? 3.691 -18.915 4.639 1.00 96.44 94 ARG A N 1
ATOM 722 C CA . ARG A 1 94 ? 4.659 -19.552 5.553 1.00 96.44 94 ARG A CA 1
ATOM 723 C C . ARG A 1 94 ? 4.029 -20.770 6.238 1.00 96.44 94 ARG A C 1
ATOM 725 O O . ARG A 1 94 ? 2.864 -20.767 6.625 1.00 96.44 94 ARG A O 1
ATOM 732 N N . ARG A 1 95 ? 4.826 -21.823 6.435 1.00 94.00 95 ARG A N 1
ATOM 733 C CA . ARG A 1 95 ? 4.428 -23.015 7.201 1.00 94.00 95 ARG A CA 1
ATOM 734 C C . ARG A 1 95 ? 4.790 -22.809 8.671 1.00 94.00 95 ARG A C 1
ATOM 736 O O . ARG A 1 95 ? 5.926 -22.439 8.942 1.00 94.00 95 ARG A O 1
ATOM 743 N N . ALA A 1 96 ? 3.840 -23.059 9.576 1.00 91.12 96 ALA A N 1
ATOM 744 C CA . ALA A 1 96 ? 4.004 -22.960 11.035 1.00 91.12 96 ALA A CA 1
ATOM 745 C C . ALA A 1 96 ? 4.791 -21.710 11.518 1.00 91.12 96 ALA A C 1
ATOM 747 O O . ALA A 1 96 ? 5.826 -21.852 12.169 1.00 91.12 96 ALA A O 1
ATOM 748 N N . PRO A 1 97 ? 4.353 -20.481 11.177 1.00 94.62 97 PRO A N 1
ATOM 749 C CA . PRO A 1 97 ? 5.079 -19.269 11.545 1.00 94.62 97 PRO A CA 1
ATOM 750 C C . PRO A 1 97 ? 4.987 -18.965 13.049 1.00 94.62 97 PRO A C 1
ATOM 752 O O . PRO A 1 97 ? 3.895 -18.860 13.598 1.00 94.62 97 PRO A O 1
ATOM 755 N N . GLU A 1 98 ? 6.136 -18.735 13.688 1.00 94.25 98 GLU A N 1
ATOM 756 C CA . GLU A 1 98 ? 6.242 -18.276 15.086 1.00 94.25 98 GLU A CA 1
ATOM 757 C C . GLU A 1 98 ? 5.648 -16.869 15.288 1.00 94.25 98 GLU A C 1
ATOM 759 O O . GLU A 1 98 ? 4.950 -16.603 16.264 1.00 94.25 98 GLU A O 1
ATOM 764 N N . ILE A 1 99 ? 5.893 -15.968 14.330 1.00 95.69 99 ILE A N 1
ATOM 765 C CA . ILE A 1 99 ? 5.358 -14.600 14.316 1.00 95.69 99 ILE A CA 1
ATOM 766 C C . ILE A 1 99 ? 4.188 -14.533 13.335 1.00 95.69 99 ILE A C 1
ATOM 768 O O . ILE A 1 99 ? 4.361 -14.803 12.137 1.00 95.69 99 ILE A O 1
ATOM 772 N N . SER A 1 100 ? 3.006 -14.159 13.826 1.00 95.50 100 SER A N 1
ATOM 773 C CA . SER A 1 100 ? 1.772 -14.191 13.037 1.00 95.50 100 SER A CA 1
ATOM 774 C C . SER A 1 100 ? 1.781 -13.184 11.879 1.00 95.50 100 SER A C 1
ATOM 776 O O . SER A 1 100 ? 2.478 -12.168 11.906 1.00 95.50 100 SER A O 1
ATOM 778 N N . THR A 1 101 ? 0.980 -13.445 10.842 1.00 97.06 101 THR A N 1
ATOM 779 C CA . THR A 1 101 ? 0.753 -12.479 9.752 1.00 97.06 101 THR A CA 1
ATOM 780 C C . THR A 1 101 ? 0.148 -11.179 10.294 1.00 97.06 101 THR A C 1
ATOM 782 O O . THR A 1 101 ? 0.532 -10.092 9.864 1.00 97.06 101 THR A O 1
ATOM 785 N N . PHE A 1 102 ? -0.732 -11.286 11.298 1.00 96.75 102 PHE A N 1
ATOM 786 C CA . PHE A 1 102 ? -1.356 -10.149 11.972 1.00 96.75 102 PHE A CA 1
ATOM 787 C C . PHE A 1 102 ? -0.327 -9.225 12.636 1.00 96.75 102 PHE A C 1
ATOM 789 O O . PHE A 1 102 ? -0.343 -8.032 12.347 1.00 96.75 102 PHE A O 1
ATOM 796 N N . ASP A 1 103 ? 0.591 -9.754 13.457 1.00 96.69 103 ASP A N 1
ATOM 797 C CA . ASP A 1 103 ? 1.649 -8.970 14.126 1.00 96.69 103 ASP A CA 1
ATOM 798 C C . ASP A 1 103 ? 2.409 -8.080 13.130 1.00 96.69 103 ASP A C 1
ATOM 800 O O . ASP A 1 103 ? 2.629 -6.885 13.356 1.00 96.69 103 ASP A O 1
ATOM 804 N N . VAL A 1 104 ? 2.793 -8.677 12.000 1.00 97.62 104 VAL A N 1
ATOM 805 C CA . VAL A 1 104 ? 3.627 -8.046 10.977 1.00 97.62 104 VAL A CA 1
ATOM 806 C C . VAL A 1 104 ? 2.849 -7.000 10.186 1.00 97.62 104 VAL A C 1
ATOM 808 O O . VAL A 1 104 ? 3.336 -5.880 10.027 1.00 97.62 104 VAL A O 1
ATOM 811 N N . VAL A 1 105 ? 1.632 -7.305 9.721 1.00 97.38 105 VAL A N 1
ATOM 812 C CA . VAL A 1 105 ? 0.842 -6.319 8.963 1.00 97.38 105 VAL A CA 1
ATOM 813 C C . VAL A 1 105 ? 0.315 -5.202 9.875 1.00 97.38 105 VAL A C 1
ATOM 815 O O . VAL A 1 105 ? 0.276 -4.049 9.449 1.00 97.38 105 VAL A O 1
ATOM 818 N N . ASN A 1 106 ? 0.011 -5.487 11.145 1.00 97.38 106 ASN A N 1
ATOM 819 C CA . ASN A 1 106 ? -0.320 -4.460 12.138 1.00 97.38 106 ASN A CA 1
ATOM 820 C C . ASN A 1 106 ? 0.866 -3.507 12.377 1.00 97.38 106 ASN A C 1
ATOM 822 O O . ASN A 1 106 ? 0.696 -2.287 12.386 1.00 97.38 106 ASN A O 1
ATOM 826 N N . SER A 1 107 ? 2.085 -4.043 12.468 1.00 97.62 107 SER A N 1
ATOM 827 C CA . SER A 1 107 ? 3.314 -3.243 12.588 1.00 97.62 107 SER A CA 1
ATOM 828 C C . SER A 1 107 ? 3.613 -2.413 11.333 1.00 97.62 107 SER A C 1
ATOM 830 O O . SER A 1 107 ? 4.025 -1.256 11.435 1.00 97.62 107 SER A O 1
ATOM 832 N N . LEU A 1 108 ? 3.354 -2.954 10.138 1.00 97.56 108 LEU A N 1
ATOM 833 C CA . LEU A 1 108 ? 3.477 -2.227 8.867 1.00 97.56 108 LEU A CA 1
ATOM 834 C C . LEU A 1 108 ? 2.428 -1.115 8.716 1.00 97.56 108 LEU A C 1
ATOM 836 O O . LEU A 1 108 ? 2.749 -0.039 8.209 1.00 97.56 108 LEU A O 1
ATOM 840 N N . LEU A 1 109 ? 1.196 -1.327 9.187 1.00 96.31 109 LEU A N 1
ATOM 841 C CA . LEU A 1 109 ? 0.175 -0.279 9.206 1.00 96.31 109 LEU A CA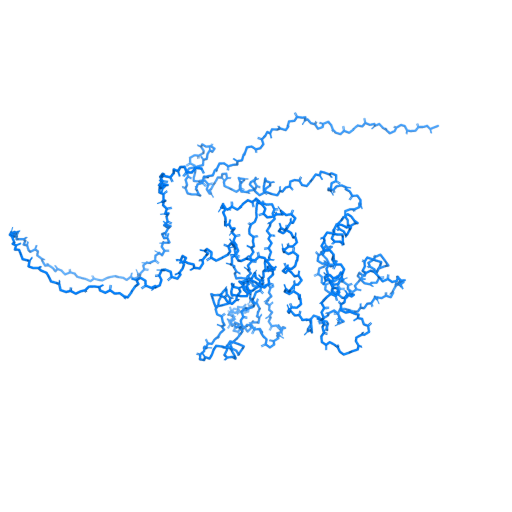 1
ATOM 842 C C . LEU A 1 109 ? 0.593 0.873 10.126 1.00 96.31 109 LEU A C 1
ATOM 844 O O . LEU A 1 109 ? 0.589 2.028 9.700 1.00 96.31 109 LEU A O 1
ATOM 848 N N . HIS A 1 110 ? 1.025 0.564 11.349 1.00 96.12 110 HIS A N 1
ATOM 849 C CA . HIS A 1 110 ? 1.545 1.568 12.277 1.00 96.12 110 HIS A CA 1
ATOM 850 C C . HIS A 1 110 ? 2.795 2.271 11.726 1.00 96.12 110 HIS A C 1
ATOM 852 O O . HIS A 1 110 ? 2.918 3.485 11.876 1.00 96.12 110 HIS A O 1
ATOM 858 N N . SER A 1 111 ? 3.650 1.568 10.975 1.00 97.00 111 SER A N 1
ATOM 859 C CA . SER A 1 111 ? 4.774 2.178 10.247 1.00 97.00 111 SER A CA 1
ATOM 860 C C . SER A 1 111 ? 4.321 3.223 9.230 1.00 97.00 111 SER A C 1
ATOM 862 O O . SER A 1 111 ? 4.880 4.317 9.185 1.00 97.00 111 SER A O 1
ATOM 864 N N . ALA A 1 112 ? 3.284 2.928 8.442 1.00 94.44 112 ALA A N 1
ATOM 865 C CA . ALA A 1 112 ? 2.728 3.872 7.475 1.00 94.44 112 ALA A CA 1
ATOM 866 C C . ALA A 1 112 ? 2.047 5.077 8.155 1.00 94.44 112 ALA A C 1
ATOM 868 O O . ALA A 1 112 ? 2.200 6.211 7.696 1.00 94.44 112 ALA A O 1
ATOM 869 N N . LEU A 1 113 ? 1.337 4.850 9.267 1.00 94.00 113 LEU A N 1
ATOM 870 C CA . LEU A 1 113 ? 0.655 5.893 10.045 1.00 94.00 113 LEU A CA 1
ATOM 871 C C . LEU A 1 113 ? 1.642 6.845 10.741 1.00 94.00 113 LEU A C 1
ATOM 873 O O . LEU A 1 113 ? 1.471 8.064 10.678 1.00 94.00 113 LEU A O 1
ATOM 877 N N . LEU A 1 114 ? 2.685 6.296 11.369 1.00 94.19 114 LEU A N 1
ATOM 878 C CA . LEU A 1 114 ? 3.729 7.045 12.081 1.00 94.19 114 LEU A CA 1
ATOM 879 C C . LEU A 1 114 ? 4.845 7.559 11.152 1.00 94.19 114 LEU A C 1
ATOM 881 O O . LEU A 1 114 ? 5.658 8.379 11.572 1.00 94.19 114 LEU A O 1
ATOM 885 N N . ARG A 1 115 ? 4.844 7.139 9.878 1.00 94.75 115 ARG A N 1
ATOM 886 C CA . ARG A 1 115 ? 5.844 7.465 8.841 1.00 94.75 115 ARG A CA 1
ATOM 887 C C . ARG A 1 115 ? 7.259 6.966 9.164 1.00 94.75 115 ARG A C 1
ATOM 889 O O . ARG A 1 115 ? 8.241 7.643 8.856 1.00 94.75 115 ARG A O 1
ATOM 896 N N . ILE A 1 116 ? 7.358 5.767 9.737 1.00 95.94 116 ILE A N 1
ATOM 897 C CA . ILE A 1 116 ? 8.631 5.062 9.939 1.00 95.94 116 ILE A CA 1
ATOM 898 C C . ILE A 1 116 ? 9.294 4.857 8.557 1.00 95.94 116 ILE A C 1
ATOM 900 O O . ILE A 1 116 ? 8.662 4.292 7.661 1.00 95.94 116 ILE A O 1
ATOM 904 N N . PRO A 1 117 ? 10.541 5.317 8.332 1.00 94.25 117 PRO A N 1
ATOM 905 C CA . PRO A 1 117 ? 11.083 5.485 6.979 1.00 94.25 117 PRO A CA 1
ATOM 906 C C . PRO A 1 117 ? 11.609 4.199 6.319 1.00 94.25 117 PRO A C 1
ATOM 908 O O . PRO A 1 117 ? 11.924 4.215 5.131 1.00 94.25 117 PRO A O 1
ATOM 911 N N . SER A 1 118 ? 11.766 3.097 7.060 1.00 94.56 118 SER A N 1
ATOM 912 C CA . SER A 1 118 ? 12.260 1.819 6.523 1.00 94.56 118 SER A CA 1
ATOM 913 C C . SER A 1 118 ? 11.930 0.637 7.439 1.00 94.56 118 SER A C 1
ATOM 915 O O . SER A 1 118 ? 11.663 0.825 8.624 1.00 94.56 118 SER A O 1
ATOM 917 N N . LEU A 1 119 ? 12.034 -0.593 6.918 1.00 95.12 119 LEU A N 1
ATOM 918 C CA . LEU A 1 119 ? 11.890 -1.814 7.725 1.00 95.12 119 LEU A CA 1
ATOM 919 C C . LEU A 1 119 ? 12.970 -1.935 8.817 1.00 95.12 119 LEU A C 1
ATOM 921 O O . LEU A 1 119 ? 12.703 -2.475 9.884 1.00 95.12 119 LEU A O 1
ATOM 925 N N . ASN A 1 120 ? 14.164 -1.379 8.590 1.00 95.62 120 ASN A N 1
ATOM 926 C CA . ASN A 1 120 ? 15.242 -1.367 9.584 1.00 95.62 120 ASN A CA 1
ATOM 927 C C . ASN A 1 120 ? 14.956 -0.371 10.720 1.00 95.62 120 ASN A C 1
ATOM 929 O O . ASN A 1 120 ? 15.322 -0.628 11.862 1.00 95.62 120 ASN A O 1
ATOM 933 N N . ALA A 1 121 ? 14.282 0.746 10.420 1.00 96.94 121 ALA A N 1
ATOM 934 C CA . ALA A 1 121 ? 13.785 1.663 11.445 1.00 96.94 121 ALA A CA 1
ATOM 935 C C . ALA A 1 121 ? 12.634 1.023 12.241 1.00 96.94 121 ALA A C 1
ATOM 937 O O . ALA A 1 121 ? 12.632 1.109 13.462 1.00 96.94 121 ALA A O 1
ATOM 938 N N . LEU A 1 122 ? 11.739 0.279 11.574 1.00 97.38 122 LEU A N 1
ATOM 939 C CA . LEU A 1 122 ? 10.724 -0.533 12.251 1.00 97.38 122 LEU A CA 1
ATOM 940 C C . LEU A 1 122 ? 11.352 -1.594 13.174 1.00 97.38 122 LEU A C 1
ATOM 942 O O . LEU A 1 122 ? 10.843 -1.805 14.263 1.00 97.38 122 LEU A O 1
ATOM 946 N N . GLU A 1 123 ? 12.464 -2.241 12.808 1.00 96.62 123 GLU A N 1
ATOM 947 C CA . GLU A 1 123 ? 13.169 -3.145 13.739 1.00 96.62 123 GLU A CA 1
ATOM 948 C C . GLU A 1 123 ? 13.748 -2.414 14.971 1.00 96.62 123 GLU A C 1
ATOM 950 O O . GLU A 1 123 ? 13.870 -3.015 16.042 1.00 96.62 123 GLU A O 1
ATOM 955 N N . GLY A 1 124 ? 14.076 -1.125 14.843 1.00 95.56 124 GLY A N 1
ATOM 956 C CA . GLY A 1 124 ? 14.368 -0.255 15.982 1.00 95.56 124 GLY A CA 1
ATOM 957 C C . GLY A 1 124 ? 13.143 -0.110 16.883 1.00 95.56 124 GLY A C 1
ATOM 958 O O . GLY A 1 124 ? 13.165 -0.568 18.023 1.00 95.56 124 GLY A O 1
ATOM 959 N N . ASP A 1 125 ? 12.057 0.433 16.335 1.00 95.62 125 ASP A N 1
ATOM 960 C CA . ASP A 1 125 ? 10.808 0.690 17.061 1.00 95.62 125 ASP A CA 1
ATOM 961 C C . ASP A 1 125 ? 10.192 -0.598 17.647 1.00 95.62 125 ASP A C 1
ATOM 963 O O . ASP A 1 125 ? 9.619 -0.572 18.730 1.00 95.62 125 ASP A O 1
ATOM 967 N N . LEU A 1 126 ? 10.384 -1.767 17.022 1.00 96.62 126 LEU A N 1
ATOM 968 C CA . LEU A 1 126 ? 9.950 -3.073 17.542 1.00 96.62 126 LEU A CA 1
ATOM 969 C C . LEU A 1 126 ? 10.662 -3.508 18.838 1.00 96.62 126 LEU A C 1
ATOM 971 O O . LEU A 1 126 ? 10.259 -4.523 19.410 1.00 96.62 126 LEU A O 1
ATOM 975 N N . LYS A 1 127 ? 11.684 -2.787 19.319 1.00 95.62 127 LYS A N 1
ATOM 976 C CA . LYS A 1 127 ? 12.265 -2.932 20.673 1.00 95.62 127 LYS A CA 1
ATOM 977 C C . LYS A 1 127 ? 11.565 -2.062 21.716 1.00 95.62 127 LYS A C 1
ATOM 979 O O . LYS A 1 127 ? 11.641 -2.357 22.905 1.00 95.62 127 LYS A O 1
ATOM 984 N N . GLU A 1 128 ? 10.897 -0.994 21.289 1.00 95.31 128 GLU A N 1
ATOM 985 C CA . GLU A 1 128 ? 10.330 -0.002 22.193 1.00 95.31 128 GLU A CA 1
ATOM 986 C C . GLU A 1 128 ? 9.061 -0.524 22.862 1.00 95.31 128 GLU A C 1
ATOM 988 O O . GLU A 1 128 ? 8.104 -0.950 22.206 1.00 95.31 128 GLU A O 1
ATOM 993 N N . SER A 1 129 ? 9.026 -0.451 24.196 1.00 95.00 129 SER A N 1
ATOM 994 C CA . SER A 1 129 ? 7.941 -1.055 24.978 1.00 95.00 129 SER A CA 1
ATOM 995 C C . SER A 1 129 ? 6.560 -0.492 24.614 1.00 95.00 129 SER A C 1
ATOM 997 O O . SER A 1 129 ? 5.570 -1.217 24.672 1.00 95.00 129 SER A O 1
ATOM 999 N N . ASP A 1 130 ? 6.480 0.781 24.211 1.00 93.00 130 ASP A N 1
ATOM 1000 C CA . ASP A 1 130 ? 5.233 1.428 23.790 1.00 93.00 130 ASP A CA 1
ATOM 1001 C C . ASP A 1 130 ? 4.797 1.038 22.372 1.00 93.00 130 ASP A C 1
ATOM 1003 O O . ASP A 1 130 ? 3.597 0.899 22.132 1.00 93.00 130 ASP A O 1
ATOM 1007 N N . PHE A 1 131 ? 5.731 0.774 21.453 1.00 94.62 131 PHE A N 1
ATOM 1008 C CA . PHE A 1 131 ? 5.383 0.241 20.134 1.00 94.62 131 PHE A CA 1
ATOM 1009 C C . PHE A 1 131 ? 4.889 -1.207 20.248 1.00 94.62 131 PHE A C 1
ATOM 1011 O O . PHE A 1 131 ? 3.904 -1.577 19.613 1.00 94.62 131 PHE A O 1
ATOM 1018 N N . GLN A 1 132 ? 5.496 -2.010 21.130 1.00 95.50 132 GLN A N 1
ATOM 1019 C CA . GLN A 1 132 ? 5.025 -3.368 21.424 1.00 95.50 132 GLN A CA 1
ATOM 1020 C C . GLN A 1 132 ? 3.595 -3.369 22.001 1.00 95.50 132 GLN A C 1
ATOM 1022 O O . GLN A 1 132 ? 2.760 -4.142 21.528 1.00 95.50 132 GLN A O 1
ATOM 1027 N N . LYS A 1 133 ? 3.267 -2.443 22.924 1.00 93.75 133 LYS A N 1
ATOM 1028 C CA . LYS A 1 133 ? 1.880 -2.218 23.402 1.00 93.75 133 LYS A CA 1
ATOM 1029 C C . LYS A 1 133 ? 0.943 -1.848 22.250 1.00 93.75 133 LYS A C 1
ATOM 1031 O O . LYS A 1 133 ? -0.147 -2.404 22.154 1.00 93.75 133 LYS A O 1
ATOM 1036 N N . LEU A 1 134 ? 1.366 -0.923 21.383 1.00 92.38 134 LEU A N 1
ATOM 1037 C CA . LEU A 1 134 ? 0.577 -0.412 20.257 1.00 92.38 134 LEU A CA 1
ATOM 1038 C C . LEU A 1 134 ? 0.185 -1.517 19.265 1.00 92.38 134 LEU A C 1
ATOM 1040 O O . LEU A 1 134 ? -0.963 -1.567 18.831 1.00 92.38 134 LEU A O 1
ATOM 1044 N N . ILE A 1 135 ? 1.097 -2.448 18.964 1.00 93.38 135 ILE A N 1
ATOM 1045 C CA . ILE A 1 135 ? 0.805 -3.590 18.080 1.00 93.38 135 ILE A CA 1
ATOM 1046 C C . ILE A 1 135 ? 0.092 -4.761 18.785 1.00 93.38 135 ILE A C 1
ATOM 1048 O O . ILE A 1 135 ? -0.229 -5.753 18.130 1.00 93.38 135 ILE A O 1
ATOM 1052 N N . GLY A 1 136 ? -0.199 -4.639 20.086 1.00 90.19 136 GLY A N 1
ATOM 1053 C CA . GLY A 1 136 ? -0.973 -5.605 20.874 1.00 90.19 136 GLY A CA 1
ATOM 1054 C C . GLY A 1 136 ? -0.158 -6.702 21.570 1.00 90.19 136 GLY A C 1
ATOM 1055 O O . GLY A 1 136 ? -0.738 -7.702 21.990 1.00 90.19 136 GLY A O 1
ATOM 1056 N N . ARG A 1 137 ? 1.167 -6.548 21.698 1.00 91.88 137 ARG A N 1
ATOM 1057 C CA . ARG A 1 137 ? 2.066 -7.541 22.315 1.00 91.88 137 ARG A CA 1
ATOM 1058 C C . ARG A 1 137 ? 2.411 -7.185 23.764 1.00 91.88 137 ARG A C 1
ATOM 1060 O O . ARG A 1 137 ? 2.484 -6.015 24.139 1.00 91.88 137 ARG A O 1
ATOM 1067 N N . THR A 1 138 ? 2.679 -8.209 24.576 1.00 91.94 138 THR A N 1
ATOM 1068 C CA . THR A 1 138 ? 3.259 -8.046 25.918 1.00 91.94 138 THR A CA 1
ATOM 1069 C C . THR A 1 138 ? 4.663 -7.441 25.800 1.00 91.94 138 THR A C 1
ATOM 1071 O O . THR A 1 138 ? 5.481 -8.024 25.087 1.00 91.94 138 THR A O 1
ATOM 1074 N N . PRO A 1 139 ? 4.977 -6.320 26.475 1.00 91.81 139 PRO A N 1
ATOM 1075 C CA . PRO A 1 139 ? 6.265 -5.661 26.287 1.00 91.81 139 PRO A CA 1
ATOM 1076 C C . PRO A 1 139 ? 7.435 -6.414 26.917 1.00 91.81 139 PRO A C 1
ATOM 1078 O O . PRO A 1 139 ? 7.403 -6.743 28.103 1.00 91.81 139 PRO A O 1
ATOM 1081 N N . THR A 1 140 ? 8.497 -6.601 26.142 1.00 90.94 140 THR A N 1
ATOM 1082 C CA . THR A 1 140 ? 9.787 -7.147 26.570 1.00 90.94 140 THR A CA 1
ATOM 1083 C C . THR A 1 140 ? 10.862 -6.065 26.423 1.00 90.94 140 THR A C 1
ATOM 1085 O O . THR A 1 140 ? 11.255 -5.779 25.290 1.00 90.94 140 THR A O 1
ATOM 1088 N N . PRO A 1 141 ? 11.333 -5.439 27.522 1.00 80.88 141 PRO A N 1
ATOM 1089 C CA . PRO A 1 141 ? 12.391 -4.427 27.470 1.00 80.88 141 PRO A CA 1
ATOM 1090 C C . PRO A 1 141 ? 13.640 -4.923 26.733 1.00 80.88 141 PRO A C 1
ATOM 1092 O O . PRO A 1 141 ? 14.013 -6.088 26.871 1.00 80.88 141 PRO A O 1
ATOM 1095 N N . ASP A 1 142 ? 14.246 -4.042 25.933 1.00 81.75 142 ASP A N 1
ATOM 1096 C CA . ASP A 1 142 ? 15.475 -4.237 25.138 1.00 81.75 142 ASP A CA 1
ATOM 1097 C C . ASP A 1 142 ? 15.462 -5.379 24.092 1.00 81.75 142 ASP A C 1
ATOM 1099 O O . ASP A 1 142 ? 16.341 -5.451 23.226 1.00 81.75 142 ASP A O 1
ATOM 1103 N N . ALA A 1 143 ? 14.436 -6.234 24.088 1.00 92.06 143 ALA A N 1
ATOM 1104 C CA . ALA A 1 143 ? 14.239 -7.316 23.132 1.00 92.06 143 ALA A CA 1
ATOM 1105 C C . ALA A 1 143 ? 13.254 -6.908 22.024 1.00 92.06 143 ALA A C 1
ATOM 1107 O O . ALA A 1 143 ? 12.117 -6.517 22.293 1.00 92.06 143 ALA A O 1
ATOM 1108 N N . LYS A 1 144 ? 13.673 -7.038 20.756 1.00 92.88 144 LYS A N 1
ATOM 1109 C CA . LYS A 1 144 ? 12.802 -6.793 19.592 1.00 92.88 144 LYS A CA 1
ATOM 1110 C C . LYS A 1 144 ? 11.702 -7.850 19.496 1.00 92.88 144 LYS A C 1
ATOM 1112 O O . LYS A 1 144 ? 11.980 -9.039 19.629 1.00 92.88 144 LYS A O 1
ATOM 1117 N N . ALA A 1 145 ? 10.484 -7.434 19.159 1.00 94.69 145 ALA A N 1
ATOM 1118 C CA . ALA A 1 145 ? 9.377 -8.362 18.930 1.00 94.69 145 ALA A CA 1
ATOM 1119 C C . ALA A 1 145 ? 9.617 -9.309 17.733 1.00 94.69 145 ALA A C 1
ATOM 1121 O O . ALA A 1 145 ? 9.184 -10.459 17.786 1.00 94.69 145 ALA A O 1
ATOM 1122 N N . PHE A 1 146 ? 10.285 -8.834 16.671 1.00 96.56 146 PHE A N 1
ATOM 1123 C CA . PHE A 1 146 ? 10.792 -9.610 15.523 1.00 96.56 146 PHE A CA 1
ATOM 1124 C C . PHE A 1 146 ? 11.744 -8.752 14.657 1.00 96.56 146 PHE A C 1
ATOM 1126 O O . PHE A 1 146 ? 11.936 -7.572 14.948 1.00 96.56 146 PHE A O 1
ATOM 1133 N N . SER A 1 147 ? 12.381 -9.335 13.627 1.00 96.94 147 SER A N 1
ATOM 1134 C CA . SER A 1 147 ? 13.321 -8.632 12.727 1.00 96.94 147 SER A CA 1
ATOM 1135 C C . SER A 1 147 ? 12.690 -8.121 11.426 1.00 96.94 147 SER A C 1
ATOM 1137 O O . SER A 1 147 ? 11.631 -8.589 11.001 1.00 96.94 147 SER A O 1
ATOM 1139 N N . ALA A 1 148 ? 13.392 -7.217 10.739 1.00 96.81 148 ALA A N 1
ATOM 1140 C CA . ALA A 1 148 ? 13.069 -6.786 9.381 1.00 96.81 148 ALA A CA 1
ATOM 1141 C C . ALA A 1 148 ? 13.044 -7.960 8.377 1.00 96.81 148 ALA A C 1
ATOM 1143 O O . ALA A 1 148 ? 12.237 -7.947 7.447 1.00 96.81 148 ALA A O 1
ATOM 1144 N N . ASP A 1 149 ? 13.851 -9.008 8.589 1.00 96.50 149 ASP A N 1
ATOM 1145 C CA . ASP A 1 149 ? 13.834 -10.225 7.759 1.00 96.50 149 ASP A CA 1
ATOM 1146 C C . ASP A 1 149 ? 12.527 -11.006 7.915 1.00 96.50 149 ASP A C 1
ATOM 1148 O O . ASP A 1 149 ? 12.008 -11.536 6.934 1.00 96.50 149 ASP A O 1
ATOM 1152 N N . VAL A 1 150 ? 11.952 -11.047 9.126 1.00 97.31 150 VAL A N 1
ATOM 1153 C CA . VAL A 1 150 ? 10.614 -11.621 9.345 1.00 97.31 150 VAL A CA 1
ATOM 1154 C C . VAL A 1 150 ? 9.584 -10.829 8.543 1.00 97.31 150 VAL A C 1
ATOM 1156 O O . VAL A 1 150 ? 8.778 -11.433 7.837 1.00 97.31 150 VAL A O 1
ATOM 1159 N N . VAL A 1 151 ? 9.652 -9.493 8.578 1.00 97.56 151 VAL A N 1
ATOM 1160 C CA . VAL A 1 151 ? 8.743 -8.615 7.822 1.00 97.56 151 VAL A CA 1
ATOM 1161 C C . VAL A 1 151 ? 8.857 -8.843 6.311 1.00 97.56 151 VAL A C 1
ATOM 1163 O O . VAL A 1 151 ? 7.838 -9.019 5.644 1.00 97.56 151 VAL A O 1
ATOM 1166 N N . ALA A 1 152 ? 10.077 -8.910 5.772 1.00 95.00 152 ALA A N 1
ATOM 1167 C CA . ALA A 1 152 ? 10.316 -9.215 4.361 1.00 95.00 152 ALA A CA 1
ATOM 1168 C C . ALA A 1 152 ? 9.793 -10.614 3.977 1.00 95.00 152 ALA A C 1
ATOM 1170 O O . ALA A 1 152 ? 9.049 -10.758 3.010 1.00 95.00 152 ALA A O 1
ATOM 1171 N N . ASN A 1 153 ? 10.087 -11.631 4.793 1.00 95.69 153 ASN A N 1
ATOM 1172 C CA . ASN A 1 153 ? 9.656 -13.013 4.582 1.00 95.69 153 ASN A CA 1
ATOM 1173 C C . ASN A 1 153 ? 8.120 -13.168 4.560 1.00 95.69 153 ASN A C 1
ATOM 1175 O O . ASN A 1 153 ? 7.614 -14.017 3.822 1.00 95.69 153 ASN A O 1
ATOM 1179 N N . VAL A 1 154 ? 7.384 -12.350 5.328 1.00 97.44 154 VAL A N 1
ATOM 1180 C CA . VAL A 1 154 ? 5.913 -12.252 5.248 1.00 97.44 154 VAL A CA 1
ATOM 1181 C C . VAL A 1 154 ? 5.481 -11.565 3.956 1.00 97.44 154 VAL A C 1
ATOM 1183 O O . VAL A 1 154 ? 4.633 -12.101 3.249 1.00 97.44 154 VAL A O 1
ATOM 1186 N N . LEU A 1 155 ? 6.060 -10.406 3.621 1.00 95.00 155 LEU A N 1
ATOM 1187 C CA . LEU A 1 155 ? 5.698 -9.637 2.423 1.00 95.00 155 LEU A CA 1
ATOM 1188 C C . LEU A 1 155 ? 5.887 -10.440 1.125 1.00 95.00 155 LEU A C 1
ATOM 1190 O O . LEU A 1 155 ? 5.011 -10.398 0.264 1.00 95.00 155 LEU A O 1
ATOM 1194 N N . ASP A 1 156 ? 6.946 -11.247 1.031 1.00 93.38 156 ASP A N 1
ATOM 1195 C CA . ASP A 1 156 ? 7.204 -12.172 -0.088 1.00 93.38 156 ASP A CA 1
ATOM 1196 C C . ASP A 1 156 ? 6.116 -13.253 -0.279 1.00 93.38 156 ASP A C 1
ATOM 1198 O O . ASP A 1 156 ? 6.092 -13.938 -1.303 1.00 93.38 156 ASP A O 1
ATOM 1202 N N . LYS A 1 157 ? 5.269 -13.487 0.733 1.00 96.00 157 LYS A N 1
ATOM 1203 C CA . LYS A 1 157 ? 4.328 -14.626 0.821 1.00 96.00 157 LYS A CA 1
ATOM 1204 C C . LYS A 1 157 ? 2.878 -14.203 1.086 1.00 96.00 157 LYS A C 1
ATOM 1206 O O . LYS A 1 157 ? 1.974 -15.045 1.044 1.00 96.00 157 LYS A O 1
ATOM 1211 N N . LEU A 1 158 ? 2.654 -12.914 1.338 1.00 96.81 158 LEU A N 1
ATOM 1212 C CA . LEU A 1 158 ? 1.363 -12.320 1.666 1.00 96.81 158 LEU A CA 1
ATOM 1213 C C . LEU A 1 158 ? 0.386 -12.452 0.492 1.00 96.81 158 LEU A C 1
ATOM 1215 O O . LEU A 1 158 ? 0.698 -12.123 -0.654 1.00 96.81 158 LEU A O 1
ATOM 1219 N N . GLN A 1 159 ? -0.830 -12.911 0.771 1.00 95.69 159 GLN A N 1
ATOM 1220 C CA . GLN A 1 159 ? -1.837 -13.128 -0.257 1.00 95.69 159 GLN A CA 1
ATOM 1221 C C . GLN A 1 159 ? -2.432 -11.799 -0.734 1.00 95.69 159 GLN A C 1
ATOM 1223 O O . GLN A 1 159 ? -3.348 -11.240 -0.134 1.00 95.69 159 GLN A O 1
ATOM 1228 N N . LEU A 1 160 ? -1.947 -11.307 -1.880 1.00 91.75 160 LEU A N 1
ATOM 1229 C CA . LEU A 1 160 ? -2.437 -10.076 -2.524 1.00 91.75 160 LEU A CA 1
ATOM 1230 C C . LEU A 1 160 ? -3.952 -10.093 -2.796 1.00 91.75 160 LEU A C 1
ATOM 1232 O O . LEU A 1 160 ? -4.582 -9.037 -2.854 1.00 91.75 160 LEU A O 1
ATOM 1236 N N . GLY A 1 161 ? -4.551 -11.278 -2.954 1.00 91.94 161 GLY A N 1
ATOM 1237 C CA . GLY A 1 161 ? -6.003 -11.436 -3.037 1.00 91.94 161 GLY A CA 1
ATOM 1238 C C . GLY A 1 161 ? -6.721 -10.993 -1.759 1.00 91.94 161 GLY A C 1
ATOM 1239 O O . GLY A 1 161 ? -7.782 -10.380 -1.843 1.00 91.94 161 GLY A O 1
ATOM 1240 N N . ASP A 1 162 ? -6.147 -11.255 -0.585 1.00 93.81 162 ASP A N 1
ATOM 1241 C CA . ASP A 1 162 ? -6.714 -10.877 0.715 1.00 93.81 162 ASP A CA 1
ATOM 1242 C C . ASP A 1 162 ? -6.587 -9.369 0.928 1.00 93.81 162 ASP A C 1
ATOM 1244 O O . ASP A 1 162 ? -7.568 -8.707 1.263 1.00 93.81 162 ASP A O 1
ATOM 1248 N N . VAL A 1 163 ? -5.420 -8.803 0.599 1.00 93.06 163 VAL A N 1
ATOM 1249 C CA . VAL A 1 163 ? -5.166 -7.352 0.644 1.00 93.06 163 VAL A CA 1
ATOM 1250 C C . VAL A 1 163 ? -6.143 -6.589 -0.261 1.00 93.06 163 VAL A C 1
ATOM 1252 O O . VAL A 1 163 ? -6.742 -5.603 0.172 1.00 93.06 163 VAL A O 1
ATOM 1255 N N . ARG A 1 164 ? -6.384 -7.073 -1.491 1.00 91.69 164 ARG A N 1
ATOM 1256 C CA . ARG A 1 164 ? -7.393 -6.503 -2.406 1.00 91.69 164 ARG A CA 1
ATOM 1257 C C . ARG A 1 164 ? -8.812 -6.577 -1.816 1.00 91.69 164 ARG A C 1
ATOM 1259 O O . ARG A 1 164 ? -9.540 -5.586 -1.881 1.00 91.69 164 ARG A O 1
ATOM 1266 N N . ARG A 1 165 ? -9.205 -7.696 -1.184 1.00 91.38 165 ARG A N 1
ATOM 1267 C CA . ARG A 1 165 ? -10.519 -7.827 -0.512 1.00 91.38 165 ARG A CA 1
ATOM 1268 C C . ARG A 1 165 ? -10.650 -6.924 0.720 1.00 91.38 165 ARG A C 1
ATOM 1270 O O . ARG A 1 165 ? -11.728 -6.379 0.946 1.00 91.38 165 ARG A O 1
ATOM 1277 N N . ALA A 1 166 ? -9.590 -6.739 1.505 1.00 93.12 166 ALA A N 1
ATOM 1278 C CA . ALA A 1 166 ? -9.589 -5.839 2.658 1.00 93.12 166 ALA A CA 1
ATOM 1279 C C . ALA A 1 166 ? -9.722 -4.367 2.224 1.00 93.12 166 ALA A C 1
ATOM 1281 O O . ALA A 1 166 ? -10.568 -3.646 2.754 1.00 93.12 166 ALA A O 1
ATOM 1282 N N . LEU A 1 167 ? -8.976 -3.939 1.197 1.00 92.88 167 LEU A N 1
ATOM 1283 C CA . LEU A 1 167 ? -9.093 -2.596 0.616 1.00 92.88 167 LEU A CA 1
ATOM 1284 C C . LEU A 1 167 ? -10.515 -2.327 0.090 1.00 92.88 167 LEU A C 1
ATOM 1286 O O . LEU A 1 167 ? -11.111 -1.300 0.418 1.00 92.88 167 LEU A O 1
ATOM 1290 N N . ALA A 1 168 ? -11.103 -3.278 -0.644 1.00 92.06 168 ALA A N 1
ATOM 1291 C CA . ALA A 1 168 ? -12.482 -3.175 -1.120 1.00 92.06 168 ALA A CA 1
ATOM 1292 C C . ALA A 1 168 ? -13.499 -3.029 0.031 1.00 92.06 168 ALA A C 1
ATOM 1294 O O . ALA A 1 168 ? -14.416 -2.211 -0.058 1.00 92.06 168 ALA A O 1
ATOM 1295 N N . GLN A 1 169 ? -13.320 -3.755 1.142 1.00 93.06 169 GLN A N 1
ATOM 1296 C CA . GLN A 1 169 ? -14.167 -3.622 2.335 1.00 93.06 169 GLN A CA 1
ATOM 1297 C C . GLN A 1 169 ? -14.032 -2.251 3.013 1.00 93.06 169 GLN A C 1
ATOM 1299 O O . GLN A 1 169 ? -15.047 -1.674 3.414 1.00 93.06 169 GLN A O 1
ATOM 1304 N N . VAL A 1 170 ? -12.817 -1.695 3.100 1.00 93.75 170 VAL A N 1
ATOM 1305 C CA . VAL A 1 170 ? -12.583 -0.335 3.619 1.00 93.75 170 VAL A CA 1
ATOM 1306 C C . VAL A 1 170 ? -13.294 0.700 2.746 1.00 93.75 170 VAL A C 1
ATOM 1308 O O . VAL A 1 170 ? -14.057 1.515 3.268 1.00 93.75 170 VAL A O 1
ATOM 1311 N N . ILE A 1 171 ? -13.139 0.627 1.421 1.00 91.88 171 ILE A N 1
ATOM 1312 C CA . ILE A 1 171 ? -13.807 1.529 0.467 1.00 91.88 171 ILE A CA 1
ATOM 1313 C C . ILE A 1 171 ? -15.337 1.403 0.587 1.00 91.88 171 ILE A C 1
ATOM 1315 O O . ILE A 1 171 ? -16.031 2.411 0.722 1.00 91.88 171 ILE A O 1
ATOM 1319 N N . ALA A 1 172 ? -15.874 0.181 0.642 1.00 90.44 172 ALA A N 1
ATOM 1320 C CA . ALA A 1 172 ? -17.308 -0.072 0.805 1.00 90.44 172 ALA A CA 1
ATOM 1321 C C . ALA A 1 172 ? -17.858 0.330 2.191 1.00 90.44 172 ALA A C 1
ATOM 1323 O O . ALA A 1 172 ? -19.064 0.561 2.343 1.00 90.44 172 ALA A O 1
ATOM 1324 N N . LYS A 1 173 ? -17.019 0.423 3.234 1.00 93.19 173 LYS A N 1
ATOM 1325 C CA . LYS A 1 173 ? -17.420 0.999 4.528 1.00 93.19 173 LYS A CA 1
ATOM 1326 C C . LYS A 1 173 ? -17.373 2.527 4.499 1.00 93.19 173 LYS A C 1
ATOM 1328 O O . LYS A 1 173 ? -18.331 3.146 4.955 1.00 93.19 173 LYS A O 1
ATOM 1333 N N . ALA A 1 174 ? -16.343 3.130 3.905 1.00 90.81 174 ALA A N 1
ATOM 1334 C CA . ALA A 1 174 ? -16.255 4.577 3.700 1.00 90.81 174 ALA A CA 1
ATOM 1335 C C . ALA A 1 174 ? -17.425 5.114 2.847 1.00 90.81 174 ALA A C 1
ATOM 1337 O O . ALA A 1 174 ? -18.015 6.142 3.187 1.00 90.81 174 ALA A O 1
ATOM 1338 N N . GLU A 1 175 ? -17.837 4.367 1.818 1.00 87.31 175 GLU A N 1
ATOM 1339 C CA . GLU A 1 175 ? -19.019 4.664 1.001 1.00 87.31 175 GLU A CA 1
ATOM 1340 C C . GLU A 1 175 ? -20.311 4.687 1.827 1.00 87.31 175 GLU A C 1
ATOM 1342 O O . GLU A 1 175 ? -21.038 5.679 1.822 1.00 87.31 175 GLU A O 1
ATOM 1347 N N . ARG A 1 176 ? -20.582 3.626 2.601 1.00 89.81 176 ARG A N 1
ATOM 1348 C CA . ARG A 1 176 ? -21.765 3.554 3.482 1.00 89.81 176 ARG A CA 1
ATOM 1349 C C . ARG A 1 176 ? -21.746 4.629 4.573 1.00 89.81 176 ARG A C 1
ATOM 1351 O O . ARG A 1 176 ? -22.797 5.161 4.929 1.00 89.81 176 ARG A O 1
ATOM 1358 N N . ASN A 1 177 ? -20.555 5.000 5.041 1.00 90.25 177 ASN A N 1
ATOM 1359 C CA . ASN A 1 177 ? -20.322 6.133 5.940 1.00 90.25 177 ASN A CA 1
ATOM 1360 C C . ASN A 1 177 ? -20.448 7.505 5.241 1.00 90.25 177 ASN A C 1
ATOM 1362 O O . ASN A 1 177 ? -20.299 8.529 5.903 1.00 90.25 177 ASN A O 1
ATOM 1366 N N . LYS A 1 178 ? -20.756 7.543 3.935 1.00 86.94 178 LYS A N 1
ATOM 1367 C CA . LYS A 1 178 ? -21.007 8.743 3.117 1.00 86.94 178 LYS A CA 1
ATOM 1368 C C . LYS A 1 178 ? -19.778 9.642 2.898 1.00 86.94 178 LYS A C 1
ATOM 1370 O O . LYS A 1 178 ? -19.941 10.811 2.555 1.00 86.94 178 LYS A O 1
ATOM 1375 N N . ALA A 1 179 ? -18.565 9.095 3.024 1.00 85.56 179 ALA A N 1
ATOM 1376 C CA . ALA A 1 179 ? -17.308 9.837 2.861 1.00 85.56 179 ALA A CA 1
ATOM 1377 C C . ALA A 1 179 ? -17.106 10.418 1.445 1.00 85.56 179 ALA A C 1
ATOM 1379 O O . ALA A 1 179 ? -16.458 11.447 1.287 1.00 85.56 179 ALA A O 1
ATOM 1380 N N . PHE A 1 180 ? -17.689 9.790 0.418 1.00 82.88 180 PHE A N 1
ATOM 1381 C CA . PHE A 1 180 ? -17.517 10.152 -0.998 1.00 82.88 180 PHE A CA 1
ATOM 1382 C C . PHE A 1 180 ? -18.746 10.869 -1.593 1.00 82.88 180 PHE A C 1
ATOM 1384 O O . PHE A 1 180 ? -19.101 10.668 -2.757 1.00 82.88 180 PHE A O 1
ATOM 1391 N N . ARG A 1 181 ? -19.443 11.669 -0.771 1.00 75.31 181 ARG A N 1
ATOM 1392 C CA . ARG A 1 181 ? -20.627 12.449 -1.180 1.00 75.31 181 ARG A CA 1
ATOM 1393 C C . ARG A 1 181 ? -20.311 13.679 -2.024 1.00 75.31 181 ARG A C 1
ATOM 1395 O O . ARG A 1 181 ? -21.132 14.073 -2.844 1.00 75.31 181 ARG A O 1
ATOM 1402 N N . GLU A 1 182 ? -19.176 14.319 -1.779 1.00 71.44 182 GLU A N 1
ATOM 1403 C CA . GLU A 1 182 ? -18.824 15.592 -2.405 1.00 71.44 182 GLU A CA 1
ATOM 1404 C C . GLU A 1 182 ? -17.941 15.376 -3.643 1.00 71.44 182 GLU A C 1
ATOM 1406 O O . GLU A 1 182 ? -17.190 14.407 -3.726 1.00 71.44 182 GLU A O 1
ATOM 1411 N N . GLY A 1 183 ? -18.022 16.283 -4.621 1.00 66.00 183 GLY A N 1
ATOM 1412 C CA . GLY A 1 183 ? -17.234 16.214 -5.862 1.00 66.00 183 GLY A CA 1
ATOM 1413 C C . GLY A 1 183 ? -17.752 15.244 -6.934 1.00 66.00 183 GLY A C 1
ATOM 1414 O O . GLY A 1 183 ? -17.155 15.159 -8.007 1.00 66.00 183 GLY A O 1
ATOM 1415 N N . SER A 1 184 ? -18.871 14.552 -6.700 1.00 71.94 184 SER A N 1
ATOM 1416 C CA . SER A 1 184 ? -19.561 13.766 -7.728 1.00 71.94 184 SER A CA 1
ATOM 1417 C C . SER A 1 184 ? -20.223 14.657 -8.786 1.00 71.94 184 SER A C 1
ATOM 1419 O O . SER A 1 184 ? -20.967 15.583 -8.456 1.00 71.94 184 SER A O 1
ATOM 1421 N N . TYR A 1 185 ? -20.036 14.327 -10.063 1.00 72.62 185 TYR A N 1
ATOM 1422 C CA . TYR A 1 185 ? -20.752 14.948 -11.178 1.00 72.62 185 TYR A CA 1
ATOM 1423 C C . TYR A 1 185 ? -22.097 14.239 -11.376 1.00 72.62 185 TYR A C 1
ATOM 1425 O O . TYR A 1 185 ? -22.247 13.358 -12.223 1.00 72.62 185 TYR A O 1
ATOM 1433 N N . GLY A 1 186 ? -23.072 14.591 -10.533 1.00 76.75 186 GLY A N 1
ATOM 1434 C CA . GLY A 1 186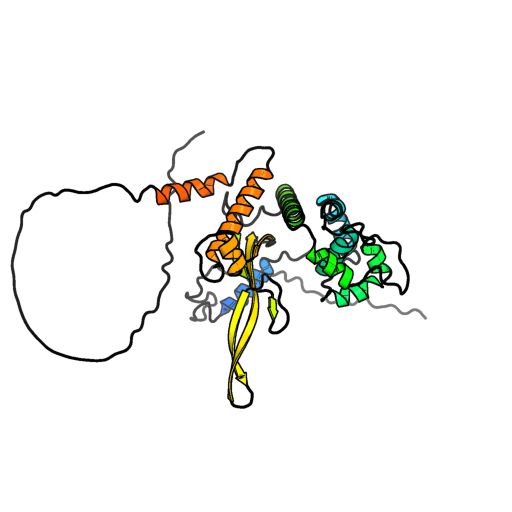 ? -24.361 13.902 -10.470 1.00 76.75 186 GLY A CA 1
ATOM 1435 C C . GLY A 1 186 ? -24.178 12.440 -10.056 1.00 76.75 186 GLY A C 1
ATOM 1436 O O . GLY A 1 186 ? -23.667 12.162 -8.976 1.00 76.75 186 GLY A O 1
ATOM 1437 N N . ALA A 1 187 ? -24.557 11.509 -10.932 1.00 76.56 187 ALA A N 1
ATOM 1438 C CA . ALA A 1 187 ? -24.428 10.066 -10.712 1.00 76.56 187 ALA A CA 1
ATOM 1439 C C . ALA A 1 187 ? -23.026 9.488 -11.026 1.00 76.56 187 ALA A C 1
ATOM 1441 O O . ALA A 1 187 ? -22.881 8.275 -11.145 1.00 76.56 187 ALA A O 1
ATOM 1442 N N . LEU A 1 188 ? -22.000 10.328 -11.217 1.00 81.81 188 LEU A N 1
ATOM 1443 C CA . LEU A 1 188 ? -20.657 9.903 -11.629 1.00 81.81 188 LEU A CA 1
ATOM 1444 C C . LEU A 1 188 ? -19.567 10.419 -10.684 1.00 81.81 188 LEU A C 1
ATOM 1446 O O . LEU A 1 188 ? -19.678 11.499 -10.101 1.00 81.81 188 LEU A O 1
ATOM 1450 N N . ARG A 1 189 ? -18.472 9.660 -10.578 1.00 83.38 189 ARG A N 1
ATOM 1451 C CA . ARG A 1 189 ? -17.269 10.020 -9.813 1.00 83.38 189 ARG A CA 1
ATOM 1452 C C . ARG A 1 189 ? -16.042 10.051 -10.714 1.00 83.38 189 ARG A C 1
ATOM 1454 O O . ARG A 1 189 ? -15.932 9.263 -11.649 1.00 83.38 189 ARG A O 1
ATOM 1461 N N . CYS A 1 190 ? -15.118 10.953 -10.411 1.00 87.94 190 CYS A N 1
ATOM 1462 C CA . CYS A 1 190 ? -13.860 11.080 -11.134 1.00 87.94 190 CYS A CA 1
ATOM 1463 C C . CYS A 1 190 ? -12.828 10.105 -10.559 1.00 87.94 190 CYS A C 1
ATOM 1465 O O . CYS A 1 190 ? -12.510 10.175 -9.375 1.00 87.94 190 CYS A O 1
ATOM 1467 N N . VAL A 1 191 ? -12.276 9.231 -11.398 1.00 91.19 191 VAL A N 1
ATOM 1468 C CA . VAL A 1 191 ? -11.138 8.369 -11.052 1.00 91.19 191 VAL A CA 1
ATOM 1469 C C . VAL A 1 191 ? -9.975 8.751 -11.961 1.00 91.19 191 VAL A C 1
ATOM 1471 O O . VAL A 1 191 ? -10.115 8.734 -13.184 1.00 91.19 191 VAL A O 1
ATOM 1474 N N . ALA A 1 192 ? -8.841 9.123 -11.372 1.00 93.75 192 ALA A N 1
ATOM 1475 C CA . ALA A 1 192 ? -7.578 9.238 -12.087 1.00 93.75 192 ALA A CA 1
ATOM 1476 C C . ALA A 1 192 ? -6.992 7.842 -12.322 1.00 93.75 192 ALA A C 1
ATOM 1478 O O . ALA A 1 192 ? -7.056 6.983 -11.443 1.00 93.75 192 ALA A O 1
ATOM 1479 N N . ILE A 1 193 ? -6.414 7.637 -13.503 1.00 95.81 193 ILE A N 1
ATOM 1480 C CA . ILE A 1 193 ? -5.689 6.423 -13.878 1.00 95.81 193 ILE A CA 1
ATOM 1481 C C . ILE A 1 193 ? -4.350 6.892 -14.443 1.00 95.81 193 ILE A C 1
ATOM 1483 O O . ILE A 1 193 ? -4.340 7.568 -15.471 1.00 95.81 193 ILE A O 1
ATOM 1487 N N . ASP A 1 194 ? -3.253 6.596 -13.746 1.00 94.44 194 ASP A N 1
ATOM 1488 C CA . ASP A 1 194 ? -1.916 7.110 -14.081 1.00 94.44 194 ASP A CA 1
ATOM 1489 C C . ASP A 1 194 ? -0.804 6.082 -13.795 1.00 94.44 194 ASP A C 1
ATOM 1491 O O . ASP A 1 194 ? -0.980 5.169 -12.983 1.00 94.44 194 ASP A O 1
ATOM 1495 N N . GLY A 1 195 ? 0.327 6.211 -14.496 1.00 93.56 195 GLY A N 1
ATOM 1496 C CA . GLY A 1 195 ? 1.432 5.248 -14.520 1.00 93.56 195 GLY A CA 1
ATOM 1497 C C . GLY A 1 195 ? 2.595 5.625 -13.595 1.00 93.56 195 GLY A C 1
ATOM 1498 O O . GLY A 1 195 ? 3.507 6.352 -13.997 1.00 93.56 195 GLY A O 1
ATOM 1499 N N . TRP A 1 196 ? 2.621 5.070 -12.385 1.00 94.19 196 TRP A N 1
ATOM 1500 C CA . TRP A 1 196 ? 3.564 5.397 -11.309 1.00 94.19 196 TRP A CA 1
ATOM 1501 C C . TRP A 1 196 ? 4.770 4.445 -11.249 1.00 94.19 196 TRP A C 1
ATOM 1503 O O . TRP A 1 196 ? 4.604 3.226 -11.208 1.00 94.19 196 TRP A O 1
ATOM 1513 N N . GLU A 1 197 ? 5.988 4.996 -11.212 1.00 94.75 197 GLU A N 1
ATOM 1514 C CA . GLU A 1 197 ? 7.256 4.262 -11.053 1.00 94.75 197 GLU A CA 1
ATOM 1515 C C . GLU A 1 197 ? 7.847 4.516 -9.650 1.00 94.75 197 GLU A C 1
ATOM 1517 O O . GLU A 1 197 ? 8.581 5.488 -9.468 1.00 94.75 197 GLU A O 1
ATOM 1522 N N . PRO A 1 198 ? 7.505 3.703 -8.632 1.00 88.88 198 PRO A N 1
ATOM 1523 C CA . PRO A 1 198 ? 7.989 3.899 -7.264 1.00 88.88 198 PRO A CA 1
ATOM 1524 C C . PRO A 1 198 ? 9.418 3.402 -7.013 1.00 88.88 198 PRO A C 1
ATOM 1526 O O . PRO A 1 198 ? 10.066 3.887 -6.088 1.00 88.88 198 PRO A O 1
ATOM 1529 N N . PHE A 1 199 ? 9.902 2.419 -7.783 1.00 87.12 199 PHE A N 1
ATOM 1530 C CA . PHE A 1 199 ? 11.162 1.725 -7.501 1.00 87.12 199 PHE A CA 1
ATOM 1531 C C . PHE A 1 199 ? 12.004 1.554 -8.769 1.00 87.12 199 PHE A C 1
ATOM 1533 O O . PHE A 1 199 ? 11.534 0.983 -9.756 1.00 87.12 199 PHE A O 1
ATOM 1540 N N . ALA A 1 200 ? 13.272 1.962 -8.703 1.00 94.00 200 ALA A N 1
ATOM 1541 C CA . ALA A 1 200 ? 14.302 1.644 -9.688 1.00 94.00 200 ALA A CA 1
ATOM 1542 C C . ALA A 1 200 ? 15.643 1.376 -8.980 1.00 94.00 200 ALA A C 1
ATOM 1544 O O . ALA A 1 200 ? 15.951 2.006 -7.968 1.00 94.00 200 ALA A O 1
ATOM 1545 N N . SER A 1 201 ? 16.438 0.441 -9.497 1.00 94.31 201 SER A N 1
ATOM 1546 C CA . SER A 1 201 ? 17.748 0.055 -8.960 1.00 94.31 201 SER A CA 1
ATOM 1547 C C . SER A 1 201 ? 18.661 -0.441 -10.082 1.00 94.31 201 SER A C 1
ATOM 1549 O O . SER A 1 201 ? 18.191 -0.926 -11.112 1.00 94.31 201 SER A O 1
ATOM 1551 N N . TYR A 1 202 ? 19.971 -0.315 -9.896 1.00 93.94 202 TYR A N 1
ATOM 1552 C CA . TYR A 1 202 ? 20.966 -0.894 -10.801 1.00 93.94 202 TYR A CA 1
ATOM 1553 C C . TYR A 1 202 ? 21.360 -2.313 -10.351 1.00 93.94 202 TYR A C 1
ATOM 1555 O O . TYR A 1 202 ? 21.593 -3.184 -11.186 1.00 93.94 202 TYR A O 1
ATOM 1563 N N . ASP A 1 203 ? 21.332 -2.564 -9.039 1.00 92.25 203 ASP A N 1
ATOM 1564 C CA . ASP A 1 203 ? 21.882 -3.764 -8.402 1.00 92.25 203 ASP A CA 1
ATOM 1565 C C . ASP A 1 203 ? 20.796 -4.755 -7.953 1.00 92.25 203 ASP A C 1
ATOM 1567 O O . ASP A 1 203 ? 20.922 -5.963 -8.156 1.00 92.25 203 ASP A O 1
ATOM 1571 N N . ARG A 1 204 ? 19.714 -4.266 -7.325 1.00 89.50 204 ARG A N 1
ATOM 1572 C CA . ARG A 1 204 ? 18.670 -5.125 -6.737 1.00 89.50 204 ARG A CA 1
ATOM 1573 C C . ARG A 1 204 ? 17.539 -5.350 -7.738 1.00 89.50 204 ARG A C 1
ATOM 1575 O O . ARG A 1 204 ? 16.905 -4.398 -8.185 1.00 89.50 204 ARG A O 1
ATOM 1582 N N . HIS A 1 205 ? 17.244 -6.612 -8.038 1.00 92.12 205 HIS A N 1
ATOM 1583 C CA . HIS A 1 205 ? 16.163 -7.001 -8.942 1.00 92.12 205 HIS A CA 1
ATOM 1584 C C . HIS A 1 205 ? 15.410 -8.242 -8.447 1.00 92.12 205 HIS A C 1
ATOM 1586 O O . HIS A 1 205 ? 15.915 -9.016 -7.637 1.00 92.12 205 HIS A O 1
ATOM 1592 N N . CYS A 1 206 ? 14.209 -8.458 -8.980 1.00 89.75 206 CYS A N 1
ATOM 1593 C CA . CYS A 1 206 ? 13.403 -9.663 -8.793 1.00 89.75 206 CYS A CA 1
ATOM 1594 C C . CYS A 1 206 ? 13.001 -10.249 -10.168 1.00 89.75 206 CYS A C 1
ATOM 1596 O O . CYS A 1 206 ? 13.191 -9.586 -11.194 1.00 89.75 206 CYS A O 1
ATOM 1598 N N . PRO A 1 207 ? 12.419 -11.464 -10.234 1.00 90.69 207 PRO A N 1
ATOM 1599 C CA . PRO A 1 207 ? 12.000 -12.084 -11.500 1.00 90.69 207 PRO A CA 1
ATOM 1600 C C . PRO A 1 207 ? 10.931 -11.308 -12.291 1.00 90.69 207 PRO A C 1
ATOM 1602 O O . PRO A 1 207 ? 10.733 -11.578 -13.474 1.00 90.69 207 PRO A O 1
ATOM 1605 N N . GLN A 1 208 ? 10.242 -10.356 -11.653 1.00 90.50 208 GLN A N 1
ATOM 1606 C CA . GLN A 1 208 ? 9.170 -9.541 -12.238 1.00 90.50 208 GLN A CA 1
ATOM 1607 C C . GLN A 1 208 ? 9.607 -8.109 -12.599 1.00 90.50 208 GLN A C 1
ATOM 1609 O O . GLN A 1 208 ? 8.775 -7.330 -13.064 1.00 90.50 208 GLN A O 1
ATOM 1614 N N . CYS A 1 209 ? 10.876 -7.731 -12.395 1.00 94.00 209 CYS A N 1
ATOM 1615 C CA . CYS A 1 209 ? 11.347 -6.394 -12.764 1.00 94.00 209 CYS A CA 1
ATOM 1616 C C . CYS A 1 209 ? 11.214 -6.137 -14.271 1.00 94.00 209 CYS A C 1
ATOM 1618 O O . CYS A 1 209 ? 11.495 -7.010 -15.100 1.00 94.00 209 CYS A O 1
ATOM 1620 N N . LEU A 1 210 ? 10.859 -4.898 -14.603 1.00 94.19 210 LEU A N 1
ATOM 1621 C CA . LEU A 1 210 ? 11.071 -4.297 -15.914 1.00 94.19 210 LEU A CA 1
ATOM 1622 C C . LEU A 1 210 ? 12.558 -3.931 -16.056 1.00 94.19 210 LEU A C 1
ATOM 1624 O O . LEU A 1 210 ? 13.244 -3.682 -15.061 1.00 94.19 210 LEU A O 1
ATOM 1628 N N . VAL A 1 211 ? 13.059 -3.884 -17.288 1.00 94.44 211 VAL A N 1
ATOM 1629 C CA . VAL A 1 211 ? 14.461 -3.598 -17.615 1.00 94.44 211 VAL A CA 1
ATOM 1630 C C . VAL A 1 211 ? 14.533 -2.452 -18.617 1.00 94.44 211 VAL A C 1
ATOM 1632 O O . VAL A 1 211 ? 13.823 -2.442 -19.619 1.00 94.44 211 VAL A O 1
ATOM 1635 N N . ARG A 1 212 ? 15.433 -1.496 -18.378 1.00 93.25 212 ARG A N 1
ATOM 1636 C CA . ARG A 1 212 ? 15.836 -0.490 -19.369 1.00 93.25 212 ARG A CA 1
ATOM 1637 C C . ARG A 1 212 ? 17.351 -0.337 -19.388 1.00 93.25 212 ARG A C 1
ATOM 1639 O O . ARG A 1 212 ? 18.000 -0.468 -18.356 1.00 93.25 212 ARG A O 1
ATOM 1646 N N . HIS A 1 213 ? 17.904 -0.043 -20.557 1.00 93.56 213 HIS A N 1
ATOM 1647 C CA . HIS A 1 213 ? 19.321 0.270 -20.721 1.00 93.56 213 HIS A CA 1
ATOM 1648 C C . HIS A 1 213 ? 19.479 1.791 -20.812 1.00 93.56 213 HIS A C 1
ATOM 1650 O O . HIS A 1 213 ? 18.748 2.455 -21.549 1.00 93.56 213 HIS A O 1
ATOM 1656 N N . LEU A 1 214 ? 20.375 2.352 -20.000 1.00 92.75 214 LEU A N 1
ATOM 1657 C CA . LEU A 1 214 ? 20.593 3.788 -19.851 1.00 92.75 214 LEU A CA 1
ATOM 1658 C C . LEU A 1 214 ? 22.017 4.147 -20.261 1.00 92.75 214 LEU A C 1
ATOM 1660 O O . LEU A 1 214 ? 22.975 3.522 -19.815 1.00 92.75 214 LEU A O 1
ATOM 1664 N N . LYS A 1 215 ? 22.165 5.198 -21.069 1.00 92.12 215 LYS A N 1
ATOM 1665 C CA . LYS A 1 215 ? 23.474 5.691 -21.508 1.00 92.12 215 LYS A CA 1
ATOM 1666 C C . LYS A 1 215 ? 24.006 6.717 -20.514 1.00 92.12 215 LYS A C 1
ATOM 1668 O O . LYS A 1 215 ? 23.601 7.879 -20.531 1.00 92.12 215 LYS A O 1
ATOM 1673 N N . VAL A 1 216 ? 24.881 6.259 -19.623 1.00 88.25 216 VAL A N 1
ATOM 1674 C CA . VAL A 1 216 ? 25.459 7.029 -18.517 1.00 88.25 216 VAL A CA 1
ATOM 1675 C C . VAL A 1 216 ? 26.834 7.547 -18.930 1.00 88.25 216 VAL A C 1
ATOM 1677 O O . VAL A 1 216 ? 27.659 6.795 -19.441 1.00 88.25 216 VAL A O 1
ATOM 1680 N N . LYS A 1 217 ? 27.103 8.837 -18.703 1.00 85.81 217 LYS A N 1
ATOM 1681 C CA . LYS A 1 217 ? 28.449 9.399 -18.876 1.00 85.81 217 LYS A CA 1
ATOM 1682 C C . LYS A 1 217 ? 29.272 9.193 -17.610 1.00 85.81 217 LYS A C 1
ATOM 1684 O O . LYS A 1 217 ? 28.881 9.672 -16.547 1.00 85.81 217 LYS A O 1
ATOM 1689 N N . ARG A 1 218 ? 30.419 8.525 -17.734 1.00 81.81 218 ARG A N 1
ATOM 1690 C CA . ARG A 1 218 ? 31.432 8.436 -16.672 1.00 81.81 218 ARG A CA 1
ATOM 1691 C C . ARG A 1 218 ? 32.206 9.755 -16.558 1.00 81.81 218 ARG A C 1
ATOM 1693 O O . ARG A 1 218 ? 32.186 10.581 -17.470 1.00 81.81 218 ARG A O 1
ATOM 1700 N N . ALA A 1 219 ? 32.939 9.938 -15.458 1.00 76.94 219 ALA A N 1
ATOM 1701 C CA . ALA A 1 219 ? 33.740 11.145 -15.210 1.00 76.94 219 ALA A CA 1
ATOM 1702 C C . ALA A 1 219 ? 34.806 11.421 -16.296 1.00 76.94 219 ALA A C 1
ATOM 1704 O O . ALA A 1 219 ? 35.125 12.577 -16.551 1.00 76.94 219 ALA A O 1
ATOM 1705 N N . GLY A 1 220 ? 35.301 10.380 -16.980 1.00 79.12 220 GLY A N 1
ATOM 1706 C CA . GLY A 1 220 ? 36.202 10.496 -18.138 1.00 79.12 220 GLY A CA 1
ATOM 1707 C C . GLY A 1 220 ? 35.525 10.874 -19.466 1.00 79.12 220 GLY A C 1
ATOM 1708 O O . GLY A 1 220 ? 36.179 10.871 -20.501 1.00 79.12 220 GLY A O 1
ATOM 1709 N N . GLY A 1 221 ? 34.218 11.160 -19.477 1.00 80.69 221 GLY A N 1
ATOM 1710 C CA . GLY A 1 221 ? 33.457 11.543 -20.675 1.00 80.69 221 GLY A CA 1
ATOM 1711 C C . GLY A 1 221 ? 32.922 10.378 -21.517 1.00 80.69 221 GLY A C 1
ATOM 1712 O O . GLY A 1 221 ? 31.995 10.585 -22.305 1.00 80.69 221 GLY A O 1
ATOM 1713 N N . GLU A 1 222 ? 33.446 9.165 -21.320 1.00 83.00 222 GLU A N 1
ATOM 1714 C CA . GLU A 1 222 ? 32.956 7.928 -21.941 1.00 83.00 222 GLU A CA 1
ATOM 1715 C C . GLU A 1 222 ? 31.476 7.663 -21.624 1.00 83.00 222 GLU A C 1
ATOM 1717 O O . GLU A 1 222 ? 30.996 7.945 -20.521 1.00 83.00 222 GLU A O 1
ATOM 1722 N N . VAL A 1 223 ? 30.755 7.101 -22.598 1.00 87.19 223 VAL A N 1
ATOM 1723 C CA . VAL A 1 223 ? 29.341 6.723 -22.476 1.00 87.19 223 VAL A CA 1
ATOM 1724 C C . VAL A 1 223 ? 29.241 5.210 -22.313 1.00 87.19 223 VAL A C 1
ATOM 1726 O O . VAL A 1 223 ? 29.509 4.467 -23.253 1.00 87.19 223 VAL A O 1
ATOM 1729 N N . GLU A 1 224 ? 28.810 4.769 -21.138 1.00 89.38 224 GLU A N 1
ATOM 1730 C CA . GLU A 1 224 ? 28.530 3.370 -20.820 1.00 89.38 224 GLU A CA 1
ATOM 1731 C C . GLU A 1 224 ? 27.027 3.081 -20.938 1.00 89.38 224 GLU A C 1
ATOM 1733 O O . GLU A 1 224 ? 26.195 3.933 -20.621 1.00 89.38 224 GLU A O 1
ATOM 1738 N N . GLU A 1 225 ? 26.664 1.874 -21.374 1.00 92.06 225 GLU A N 1
ATOM 1739 C CA . GLU A 1 225 ? 25.277 1.403 -21.390 1.00 92.06 225 GLU A CA 1
ATOM 1740 C C . GLU A 1 225 ? 24.996 0.553 -20.143 1.00 92.06 225 GLU A C 1
ATOM 1742 O O . GLU A 1 225 ? 25.338 -0.624 -20.070 1.00 92.06 225 GLU A O 1
ATOM 1747 N N . VAL A 1 226 ? 24.385 1.179 -19.136 1.00 92.81 226 VAL A N 1
ATOM 1748 C CA . VAL A 1 226 ? 24.111 0.588 -17.822 1.00 92.81 226 VAL A CA 1
ATOM 1749 C C . VAL A 1 226 ? 22.685 0.042 -17.785 1.00 92.81 226 VAL A C 1
ATOM 1751 O O . VAL A 1 226 ? 21.720 0.742 -18.099 1.00 92.81 226 VAL A O 1
ATOM 1754 N N . LYS A 1 227 ? 22.530 -1.215 -17.370 1.00 94.44 227 LYS A N 1
ATOM 1755 C CA . LYS A 1 227 ? 21.225 -1.853 -17.167 1.00 94.44 227 LYS A CA 1
ATOM 1756 C C . LYS A 1 227 ? 20.588 -1.357 -15.864 1.00 94.44 227 LYS A C 1
ATOM 1758 O O . LYS A 1 227 ? 21.224 -1.395 -14.817 1.00 94.44 227 LYS A O 1
ATOM 1763 N N . GLN A 1 228 ? 19.329 -0.931 -15.919 1.00 95.44 228 GLN A N 1
ATOM 1764 C CA . GLN A 1 228 ? 18.535 -0.556 -14.751 1.00 95.44 228 GLN A CA 1
ATOM 1765 C C . GLN A 1 228 ? 17.264 -1.408 -14.673 1.00 95.44 228 GLN A C 1
ATOM 1767 O O . GLN A 1 228 ? 16.535 -1.562 -15.656 1.00 95.44 228 GLN A O 1
ATOM 1772 N N . TYR A 1 229 ? 16.993 -1.924 -13.480 1.00 96.12 229 TYR A N 1
ATOM 1773 C CA . TYR A 1 229 ? 15.783 -2.653 -13.127 1.00 96.12 229 TYR A CA 1
ATOM 1774 C C . TYR A 1 229 ? 14.780 -1.699 -12.480 1.00 96.12 229 TYR A C 1
ATOM 1776 O O . TYR A 1 229 ? 15.163 -0.833 -11.693 1.00 96.12 229 TYR A O 1
ATOM 1784 N N . TYR A 1 230 ? 13.496 -1.833 -12.797 1.00 95.50 230 TYR A N 1
ATOM 1785 C CA . TYR A 1 230 ? 12.457 -0.979 -12.225 1.00 95.50 230 TYR A CA 1
ATOM 1786 C C . TYR A 1 230 ? 11.109 -1.692 -12.128 1.00 95.50 230 TYR A C 1
ATOM 1788 O O . TYR A 1 230 ? 10.865 -2.703 -12.788 1.00 95.50 230 TYR A O 1
ATOM 1796 N N . HIS A 1 231 ? 10.217 -1.153 -11.302 1.00 94.56 231 HIS A N 1
ATOM 1797 C CA . HIS A 1 231 ? 8.808 -1.527 -11.282 1.00 94.56 231 HIS A CA 1
ATOM 1798 C C . HIS A 1 231 ? 7.950 -0.303 -11.552 1.00 94.56 231 HIS A C 1
ATOM 1800 O O . HIS A 1 231 ? 8.157 0.761 -10.969 1.00 94.56 231 HIS A O 1
ATOM 1806 N N . ARG A 1 232 ? 6.951 -0.484 -12.414 1.00 94.81 232 ARG A N 1
ATOM 1807 C CA . ARG A 1 232 ? 5.955 0.531 -12.732 1.00 94.81 232 ARG A CA 1
ATOM 1808 C C . ARG A 1 232 ? 4.563 -0.080 -12.622 1.00 94.81 232 ARG A C 1
ATOM 1810 O O . ARG A 1 232 ? 4.364 -1.251 -12.942 1.00 94.81 232 ARG A O 1
ATOM 1817 N N . TYR A 1 233 ? 3.618 0.714 -12.149 1.00 95.50 233 TYR A N 1
ATOM 1818 C CA . TYR A 1 233 ? 2.248 0.311 -11.857 1.00 95.50 233 TYR A CA 1
ATOM 1819 C C . TYR A 1 233 ? 1.284 1.302 -12.495 1.00 95.50 233 TYR A C 1
ATOM 1821 O O . TYR A 1 233 ? 1.621 2.473 -12.657 1.00 95.50 233 TYR A O 1
ATOM 1829 N N . VAL A 1 234 ? 0.065 0.864 -12.788 1.00 96.81 234 VAL A N 1
ATOM 1830 C CA . VAL A 1 234 ? -1.060 1.777 -12.991 1.00 96.81 234 VAL A CA 1
ATOM 1831 C C . VAL A 1 234 ? -1.835 1.872 -11.681 1.00 96.81 234 VAL A C 1
ATOM 1833 O O . VAL A 1 234 ? -2.145 0.854 -11.059 1.00 96.81 234 VAL A O 1
ATOM 1836 N N . VAL A 1 235 ? -2.134 3.095 -11.250 1.00 96.25 235 VAL A N 1
ATOM 1837 C CA . VAL A 1 235 ? -2.890 3.381 -10.024 1.00 96.25 235 VAL A CA 1
ATOM 1838 C C . VAL A 1 235 ? -4.252 3.948 -10.402 1.00 96.25 235 VAL A C 1
ATOM 1840 O O . VAL A 1 235 ? -4.326 4.910 -11.163 1.00 96.25 235 VAL A O 1
ATOM 1843 N N . ALA A 1 236 ? -5.325 3.377 -9.851 1.00 95.94 236 ALA A N 1
ATOM 1844 C CA . ALA A 1 236 ? -6.668 3.943 -9.928 1.00 95.94 236 ALA A CA 1
ATOM 1845 C C . ALA A 1 236 ? -6.955 4.713 -8.636 1.00 95.94 236 ALA A C 1
ATOM 1847 O O . ALA A 1 236 ? -7.061 4.111 -7.566 1.00 95.94 236 ALA A O 1
ATOM 1848 N N . MET A 1 237 ? -7.092 6.035 -8.726 1.00 94.44 237 MET A N 1
ATOM 1849 C CA . MET A 1 237 ? -7.318 6.914 -7.579 1.00 94.44 237 MET A CA 1
ATOM 1850 C C . MET A 1 237 ? -8.643 7.662 -7.730 1.00 94.44 237 MET A C 1
ATOM 1852 O O . MET A 1 237 ? -8.806 8.478 -8.636 1.00 94.44 237 MET A O 1
ATOM 1856 N N . LEU A 1 238 ? -9.599 7.382 -6.844 1.00 91.19 238 LEU A N 1
ATOM 1857 C CA . LEU A 1 238 ? -10.818 8.169 -6.694 1.00 91.19 238 LEU A CA 1
ATOM 1858 C C . LEU A 1 238 ? -10.432 9.586 -6.271 1.00 91.19 238 LEU A C 1
ATOM 1860 O O . LEU A 1 238 ? -9.781 9.756 -5.242 1.00 91.19 238 LEU A O 1
ATOM 1864 N N . LEU A 1 239 ? -10.844 10.574 -7.063 1.00 87.69 239 LEU A N 1
ATOM 1865 C CA . LEU A 1 239 ? -10.591 11.981 -6.790 1.00 87.69 239 LEU A CA 1
ATOM 1866 C C . LEU A 1 239 ? -11.733 12.577 -5.969 1.00 87.69 239 LEU A C 1
ATOM 1868 O O . LEU A 1 239 ? -12.892 12.526 -6.391 1.00 87.69 239 LEU A O 1
ATOM 1872 N N . GLY A 1 240 ? -11.398 13.182 -4.833 1.00 79.56 240 GLY A N 1
ATOM 1873 C CA . GLY A 1 240 ? -12.341 13.881 -3.965 1.00 79.56 240 GLY A CA 1
ATOM 1874 C C . GLY A 1 240 ? -12.009 15.370 -3.818 1.00 79.56 240 GLY A C 1
ATOM 1875 O O . GLY A 1 240 ? -10.905 15.810 -4.132 1.00 79.56 240 GLY A O 1
ATOM 1876 N N . PRO A 1 241 ? -12.949 16.193 -3.323 1.00 74.25 241 PRO A N 1
ATOM 1877 C CA . PRO A 1 241 ? -12.630 17.559 -2.914 1.00 74.25 241 PRO A CA 1
ATOM 1878 C C . PRO A 1 241 ? -11.885 17.584 -1.571 1.00 74.25 241 PRO A C 1
ATOM 1880 O O . PRO A 1 241 ? -11.083 18.485 -1.349 1.00 74.25 241 PRO A O 1
ATOM 1883 N N . VAL A 1 242 ? -12.150 16.584 -0.719 1.00 74.75 242 VAL A N 1
ATOM 1884 C CA . VAL A 1 242 ? -11.700 16.459 0.679 1.00 74.75 242 VAL A CA 1
ATOM 1885 C C . VAL A 1 242 ? -10.650 15.356 0.871 1.00 74.75 242 VAL A C 1
ATOM 1887 O O . VAL A 1 242 ? -9.754 15.501 1.701 1.00 74.75 242 VAL A O 1
ATOM 1890 N N . LEU A 1 243 ? -10.764 14.247 0.133 1.00 79.19 243 LEU A N 1
ATOM 1891 C CA . LEU A 1 243 ? -9.910 13.065 0.262 1.00 79.19 243 LEU A CA 1
ATOM 1892 C C . LEU A 1 243 ? -9.803 12.341 -1.085 1.00 79.19 243 LEU A C 1
ATOM 1894 O O . LEU A 1 243 ? -10.826 11.944 -1.644 1.00 79.19 243 LEU A O 1
ATOM 1898 N N . ASP A 1 244 ? -8.576 12.113 -1.549 1.00 87.12 244 ASP A N 1
ATOM 1899 C CA . ASP A 1 244 ? -8.282 11.202 -2.657 1.00 87.12 244 ASP A CA 1
ATOM 1900 C C . ASP A 1 244 ? -8.011 9.789 -2.106 1.00 87.12 244 ASP A C 1
ATOM 1902 O O . ASP A 1 244 ? -7.373 9.637 -1.062 1.00 87.12 244 ASP A O 1
ATOM 1906 N N . VAL A 1 245 ? -8.500 8.742 -2.782 1.00 90.38 245 VAL A N 1
ATOM 1907 C CA . VAL A 1 245 ? -8.395 7.343 -2.314 1.00 90.38 245 VAL A CA 1
ATOM 1908 C C . VAL A 1 245 ? -7.922 6.421 -3.429 1.00 90.38 245 VAL A C 1
ATOM 1910 O O . VAL A 1 245 ? -8.555 6.324 -4.478 1.00 90.38 245 VAL A O 1
ATOM 1913 N N . VAL A 1 246 ? -6.843 5.676 -3.182 1.00 93.00 246 VAL A N 1
ATOM 1914 C CA . VAL A 1 246 ? -6.408 4.584 -4.063 1.00 93.00 246 VAL A CA 1
ATOM 1915 C C . VAL A 1 246 ? -7.430 3.447 -3.999 1.00 93.00 246 VAL A C 1
ATOM 1917 O O . VAL A 1 246 ? -7.639 2.847 -2.948 1.00 93.00 246 VAL A O 1
ATOM 1920 N N . LEU A 1 247 ? -8.067 3.157 -5.134 1.00 93.50 247 LEU A N 1
ATOM 1921 C CA . LEU A 1 247 ? -9.044 2.079 -5.284 1.00 93.50 247 LEU A CA 1
ATOM 1922 C C . LEU A 1 247 ? -8.362 0.732 -5.542 1.00 93.50 247 LEU A C 1
ATOM 1924 O O . LEU A 1 247 ? -8.756 -0.282 -4.974 1.00 93.50 247 LEU A O 1
ATOM 1928 N N . ALA A 1 248 ? -7.345 0.734 -6.407 1.00 93.94 248 ALA A N 1
ATOM 1929 C CA . ALA A 1 248 ? -6.506 -0.417 -6.717 1.00 93.94 248 ALA A CA 1
ATOM 1930 C C . ALA A 1 248 ? -5.195 0.026 -7.394 1.00 93.94 248 ALA A C 1
ATOM 1932 O O . ALA A 1 248 ? -5.090 1.132 -7.932 1.00 93.94 248 ALA A O 1
ATOM 1933 N N . ILE A 1 249 ? -4.207 -0.868 -7.372 1.00 94.12 249 ILE A N 1
ATOM 1934 C CA . ILE A 1 249 ? -2.900 -0.734 -8.023 1.00 94.12 249 ILE A CA 1
ATOM 1935 C C . ILE A 1 249 ? -2.659 -2.015 -8.824 1.00 94.12 249 ILE A C 1
ATOM 1937 O O . ILE A 1 249 ? -2.908 -3.106 -8.307 1.00 94.12 249 ILE A O 1
ATOM 1941 N N . GLU A 1 250 ? -2.164 -1.893 -10.055 1.00 94.12 250 GLU A N 1
ATOM 1942 C CA . GLU A 1 250 ? -1.895 -3.032 -10.937 1.00 94.12 250 GLU A CA 1
ATOM 1943 C C . GLU A 1 250 ? -0.499 -2.912 -11.583 1.00 94.12 250 GLU A C 1
ATOM 1945 O O . GLU A 1 250 ? -0.208 -1.884 -12.201 1.00 94.12 250 GLU A O 1
ATOM 1950 N N . PRO A 1 251 ? 0.398 -3.908 -11.442 1.00 93.69 251 PRO A N 1
ATOM 1951 C CA . PRO A 1 251 ? 1.744 -3.847 -12.013 1.00 93.69 251 PRO A CA 1
ATOM 1952 C C . PRO A 1 251 ? 1.742 -3.976 -13.541 1.00 93.69 251 PRO A C 1
ATOM 1954 O O . PRO A 1 251 ? 0.980 -4.756 -14.118 1.00 93.69 251 PRO A O 1
ATOM 1957 N N . LEU A 1 252 ? 2.667 -3.275 -14.199 1.00 94.12 252 LEU A N 1
ATOM 1958 C CA . LEU A 1 252 ? 3.066 -3.616 -15.563 1.00 94.12 252 LEU A CA 1
ATOM 1959 C C . LEU A 1 252 ? 3.853 -4.931 -15.520 1.00 94.12 252 LEU A C 1
ATOM 1961 O O . LEU A 1 252 ? 4.780 -5.082 -14.722 1.00 94.12 252 LEU A O 1
ATOM 1965 N N . LEU A 1 253 ? 3.487 -5.877 -16.383 1.00 92.69 253 LEU A N 1
ATOM 1966 C CA . LEU A 1 253 ? 4.197 -7.147 -16.517 1.00 92.69 253 LEU A CA 1
ATOM 1967 C C . LEU A 1 253 ? 5.473 -6.968 -17.350 1.00 92.69 253 LEU A C 1
ATOM 1969 O O . LEU A 1 253 ? 5.470 -6.280 -18.376 1.00 92.69 253 LEU A O 1
ATOM 1973 N N . ASN A 1 254 ? 6.563 -7.612 -16.928 1.00 91.25 254 ASN A N 1
ATOM 1974 C CA . ASN A 1 254 ? 7.741 -7.760 -17.778 1.00 91.25 254 ASN A CA 1
ATOM 1975 C C . ASN A 1 254 ? 7.469 -8.761 -18.911 1.00 91.25 254 ASN A C 1
ATOM 1977 O O . ASN A 1 254 ? 6.456 -9.453 -18.909 1.00 91.25 254 ASN A O 1
ATOM 1981 N N . GLU A 1 255 ? 8.366 -8.813 -19.894 1.00 85.88 255 GLU A N 1
ATOM 1982 C CA . GLU A 1 255 ? 8.158 -9.556 -21.147 1.00 85.88 255 GLU A CA 1
ATOM 1983 C C . GLU A 1 255 ? 7.769 -11.022 -20.930 1.00 85.88 255 GLU A C 1
ATOM 1985 O O . GLU A 1 255 ? 6.798 -11.478 -21.521 1.00 85.88 255 GLU A O 1
ATOM 1990 N N . LYS A 1 256 ? 8.435 -11.725 -20.004 1.00 83.12 256 LYS A N 1
ATOM 1991 C CA . LYS A 1 256 ? 8.097 -13.115 -19.677 1.00 83.12 256 LYS A CA 1
ATOM 1992 C C . LYS A 1 256 ? 6.681 -13.246 -19.101 1.00 83.12 256 LYS A C 1
ATOM 1994 O O . LYS A 1 256 ? 5.872 -13.999 -19.628 1.00 83.12 256 LYS A O 1
ATOM 1999 N N . ALA A 1 257 ? 6.361 -12.488 -18.050 1.00 81.75 257 ALA A N 1
ATOM 2000 C CA . ALA A 1 257 ? 5.034 -12.550 -17.434 1.00 81.75 257 ALA A CA 1
ATOM 2001 C C . ALA A 1 257 ? 3.918 -12.067 -18.386 1.00 81.75 257 ALA A C 1
ATOM 2003 O O . ALA A 1 257 ? 2.766 -12.480 -18.261 1.00 81.75 257 ALA A O 1
ATOM 2004 N N . HIS A 1 258 ? 4.260 -11.205 -19.347 1.00 78.81 258 HIS A N 1
ATOM 2005 C CA . HIS A 1 258 ? 3.376 -10.763 -20.419 1.00 78.81 258 HIS A CA 1
ATOM 2006 C C . HIS A 1 258 ? 3.120 -11.894 -21.424 1.00 78.81 258 HIS A C 1
ATOM 2008 O O . HIS A 1 258 ? 1.959 -12.207 -21.656 1.00 78.81 258 HIS A O 1
ATOM 2014 N N . SER A 1 259 ? 4.159 -12.576 -21.924 1.00 73.19 259 SER A N 1
ATOM 2015 C CA . SER A 1 259 ? 4.012 -13.725 -22.833 1.00 73.19 259 SER A CA 1
ATOM 2016 C C . SER A 1 259 ? 3.329 -14.937 -22.190 1.00 73.19 259 SER A C 1
ATOM 2018 O O . SER A 1 259 ? 2.635 -15.676 -22.882 1.00 73.19 259 SER A O 1
ATOM 2020 N N . ASP A 1 260 ? 3.483 -15.113 -20.872 1.00 68.75 260 ASP A N 1
ATOM 2021 C CA . ASP A 1 260 ? 2.779 -16.138 -20.084 1.00 68.75 260 ASP A CA 1
ATOM 2022 C C . ASP A 1 260 ? 1.260 -15.843 -19.959 1.00 68.75 260 ASP A C 1
ATOM 2024 O O . ASP A 1 260 ? 0.493 -16.725 -19.572 1.00 68.75 260 ASP A O 1
ATOM 2028 N N . THR A 1 261 ? 0.817 -14.613 -20.271 1.00 67.62 261 THR A N 1
ATOM 2029 C CA . THR A 1 261 ? -0.586 -14.156 -20.171 1.00 67.62 261 THR A CA 1
ATOM 2030 C C . THR A 1 261 ? -1.231 -13.956 -21.547 1.00 67.62 261 THR A C 1
ATOM 2032 O O . THR A 1 261 ? -2.292 -14.509 -21.827 1.00 67.62 261 THR A O 1
ATOM 2035 N N . ASP A 1 262 ? -0.584 -13.160 -22.400 1.00 61.47 262 ASP A N 1
ATOM 2036 C CA . ASP A 1 262 ? -1.048 -12.724 -23.714 1.00 61.47 262 ASP A CA 1
ATOM 2037 C C . ASP A 1 262 ? -0.024 -13.186 -24.766 1.00 61.47 262 ASP A C 1
ATOM 2039 O O . ASP A 1 262 ? 0.995 -12.534 -25.010 1.00 61.47 262 ASP A O 1
ATOM 2043 N N . GLY A 1 263 ? -0.282 -14.343 -25.383 1.00 55.91 263 GLY A N 1
ATOM 2044 C CA . GLY A 1 263 ? 0.617 -14.944 -26.373 1.00 55.91 263 GLY A CA 1
ATOM 2045 C C . GLY A 1 263 ? 1.011 -13.987 -27.511 1.00 55.91 263 GLY A C 1
ATOM 2046 O O . GLY A 1 263 ? 0.273 -13.066 -27.864 1.00 55.91 263 GLY A O 1
ATOM 2047 N N . GLU A 1 264 ? 2.198 -14.214 -28.080 1.00 57.16 264 GLU A N 1
ATOM 2048 C CA . GLU A 1 264 ? 2.791 -13.450 -29.199 1.00 57.16 264 GLU A CA 1
ATOM 2049 C C . GLU A 1 264 ? 3.156 -11.971 -28.917 1.00 57.16 264 GLU A C 1
ATOM 2051 O O . GLU A 1 264 ? 3.641 -11.277 -29.812 1.00 57.16 264 GLU A O 1
ATOM 2056 N N . HIS A 1 265 ? 3.013 -11.471 -27.683 1.00 61.84 265 HIS A N 1
ATOM 2057 C CA . HIS A 1 265 ? 3.380 -10.089 -27.342 1.00 61.84 265 HIS A CA 1
ATOM 2058 C C . HIS A 1 265 ? 4.866 -9.939 -26.973 1.00 61.84 265 HIS A C 1
ATOM 2060 O O . HIS A 1 265 ? 5.272 -10.213 -25.845 1.00 61.84 265 HIS A O 1
ATOM 2066 N N . ALA A 1 266 ? 5.674 -9.440 -27.914 1.00 65.19 266 ALA A N 1
ATOM 2067 C CA . ALA A 1 266 ? 7.078 -9.099 -27.676 1.00 65.19 266 ALA A CA 1
ATOM 2068 C C . ALA A 1 266 ? 7.240 -7.841 -26.797 1.00 65.19 266 ALA A C 1
ATOM 2070 O O . ALA A 1 266 ? 6.530 -6.845 -26.965 1.00 65.19 266 ALA A O 1
ATOM 2071 N N . GLY A 1 267 ? 8.233 -7.855 -25.907 1.00 76.88 267 GLY A N 1
ATOM 2072 C CA . GLY A 1 267 ? 8.545 -6.760 -24.994 1.00 76.88 267 GLY A CA 1
ATOM 2073 C C . GLY A 1 267 ? 7.631 -6.650 -23.765 1.00 76.88 267 GLY A C 1
ATOM 2074 O O . GLY A 1 267 ? 6.715 -7.435 -23.520 1.00 76.88 267 GLY A O 1
ATOM 2075 N N . HIS A 1 268 ? 7.926 -5.651 -22.931 1.00 80.19 268 HIS A N 1
ATOM 2076 C CA . HIS A 1 268 ? 7.198 -5.391 -21.686 1.00 80.19 268 HIS A CA 1
ATOM 2077 C C . HIS A 1 268 ? 5.775 -4.873 -21.932 1.00 80.19 268 HIS A C 1
ATOM 2079 O O . HIS A 1 268 ? 5.504 -4.179 -22.914 1.00 80.19 268 HIS A O 1
ATOM 2085 N N . GLN A 1 269 ? 4.871 -5.148 -20.993 1.00 86.44 269 GLN A N 1
ATOM 2086 C CA . GLN A 1 269 ? 3.483 -4.718 -21.088 1.00 86.44 269 GLN A CA 1
ATOM 2087 C C . GLN A 1 269 ? 3.338 -3.192 -21.000 1.00 86.44 269 GLN A C 1
ATOM 2089 O O . GLN A 1 269 ? 3.820 -2.553 -20.065 1.00 86.44 269 GLN A O 1
ATOM 2094 N N . GLY A 1 270 ? 2.612 -2.608 -21.955 1.00 88.31 270 GLY A N 1
ATOM 2095 C CA . GLY A 1 270 ? 2.316 -1.176 -21.978 1.00 88.31 270 GLY A CA 1
ATOM 2096 C C . GLY A 1 270 ? 1.281 -0.744 -20.932 1.00 88.31 270 GLY A C 1
ATOM 2097 O O . GLY A 1 270 ? 0.354 -1.484 -20.596 1.00 88.31 270 GLY A O 1
ATOM 2098 N N . GLU A 1 271 ? 1.390 0.508 -20.478 1.00 90.94 271 GLU A N 1
ATOM 2099 C CA . GLU A 1 271 ? 0.514 1.119 -19.461 1.00 90.94 271 GLU A CA 1
ATOM 2100 C C . GLU A 1 271 ? -0.979 0.986 -19.791 1.00 90.94 271 GLU A C 1
ATOM 2102 O O . GLU A 1 271 ? -1.779 0.680 -18.913 1.00 90.94 271 GLU A O 1
ATOM 2107 N N . LEU A 1 272 ? -1.366 1.151 -21.062 1.00 91.31 272 LEU A N 1
ATOM 2108 C CA . LEU A 1 272 ? -2.764 1.038 -21.497 1.00 91.31 272 LEU A CA 1
ATOM 2109 C C . LEU A 1 272 ? -3.339 -0.382 -21.351 1.00 91.31 272 LEU A C 1
ATOM 2111 O O . LEU A 1 272 ? -4.551 -0.524 -21.199 1.00 91.31 272 LEU A O 1
ATOM 2115 N N . THR A 1 273 ? -2.501 -1.421 -21.384 1.00 91.62 273 THR A N 1
ATOM 2116 C CA . THR A 1 273 ? -2.930 -2.814 -21.181 1.00 91.62 273 THR A CA 1
ATOM 2117 C C . THR A 1 273 ? -3.097 -3.104 -19.689 1.00 91.62 273 THR A C 1
ATOM 2119 O O . THR A 1 273 ? -4.143 -3.603 -19.276 1.00 91.62 273 THR A O 1
ATOM 2122 N N . ALA A 1 274 ? -2.137 -2.682 -18.858 1.00 93.94 274 ALA A N 1
ATOM 2123 C CA . ALA A 1 274 ? -2.255 -2.765 -17.400 1.00 93.94 274 ALA A CA 1
ATOM 2124 C C . ALA A 1 274 ? -3.452 -1.944 -16.867 1.00 93.94 274 ALA A C 1
ATOM 2126 O O . ALA A 1 274 ? -4.188 -2.412 -16.001 1.00 93.94 274 ALA A O 1
ATOM 2127 N N . ALA A 1 275 ? -3.719 -0.767 -17.447 1.00 95.12 275 ALA A N 1
ATOM 2128 C CA . ALA A 1 275 ? -4.874 0.072 -17.118 1.00 95.12 275 ALA A CA 1
ATOM 2129 C C . ALA A 1 275 ? -6.226 -0.593 -17.438 1.00 95.12 275 ALA A C 1
ATOM 2131 O O . ALA A 1 275 ? -7.198 -0.363 -16.719 1.00 95.12 275 ALA A O 1
ATOM 2132 N N . ARG A 1 276 ? -6.301 -1.431 -18.483 1.00 93.69 276 ARG A N 1
ATOM 2133 C CA . ARG A 1 276 ? -7.499 -2.240 -18.771 1.00 93.69 276 ARG A CA 1
ATOM 2134 C C . ARG A 1 276 ? -7.684 -3.329 -17.721 1.00 93.69 276 ARG A C 1
ATOM 2136 O O . ARG A 1 276 ? -8.718 -3.337 -17.067 1.00 93.69 276 ARG A O 1
ATOM 2143 N N . ARG A 1 277 ? -6.650 -4.138 -17.450 1.00 93.06 277 ARG A N 1
ATOM 2144 C CA . ARG A 1 277 ? -6.710 -5.196 -16.422 1.00 93.06 277 ARG A CA 1
ATOM 2145 C C . ARG A 1 277 ? -7.084 -4.648 -15.034 1.00 93.06 277 ARG A C 1
ATOM 2147 O O . ARG A 1 277 ? -7.856 -5.272 -14.311 1.00 93.06 277 ARG A O 1
ATOM 2154 N N . LEU A 1 278 ? -6.601 -3.451 -14.693 1.00 94.19 278 LEU A N 1
ATOM 2155 C CA . LEU A 1 278 ? -6.989 -2.694 -13.498 1.00 94.19 278 LEU A CA 1
ATOM 2156 C C . LEU A 1 278 ? -8.485 -2.324 -13.483 1.00 94.19 278 LEU A C 1
ATOM 2158 O O . LEU A 1 278 ? -9.152 -2.517 -12.467 1.00 94.19 278 LEU A O 1
ATOM 2162 N N . LEU A 1 279 ? -9.022 -1.813 -14.596 1.00 93.38 279 LEU A N 1
ATOM 2163 C CA . LEU A 1 279 ? -10.444 -1.479 -14.738 1.00 93.38 279 LEU A CA 1
ATOM 2164 C C . LEU A 1 279 ? -11.346 -2.719 -14.683 1.00 93.38 279 LEU A C 1
ATOM 2166 O O . LEU A 1 279 ? -12.366 -2.691 -13.995 1.00 93.38 279 LEU A O 1
ATOM 2170 N N . ASP A 1 280 ? -10.958 -3.808 -15.346 1.00 91.94 280 ASP A N 1
ATOM 2171 C CA . ASP A 1 280 ? -11.708 -5.068 -15.357 1.00 91.94 280 ASP A CA 1
ATOM 2172 C C . ASP A 1 280 ? -11.750 -5.696 -13.949 1.00 91.94 280 ASP A C 1
ATOM 2174 O O . ASP A 1 280 ? -12.808 -6.117 -13.476 1.00 91.94 280 ASP A O 1
ATOM 2178 N N . SER A 1 281 ? -10.623 -5.663 -13.229 1.00 89.06 281 SER A N 1
ATOM 2179 C CA . SER A 1 281 ? -10.502 -6.087 -11.825 1.00 89.06 281 SER A CA 1
ATOM 2180 C C . SER A 1 281 ? -11.376 -5.249 -10.876 1.00 89.06 281 SER A C 1
ATOM 2182 O O . SER A 1 281 ? -12.089 -5.792 -10.023 1.00 89.06 281 SER A O 1
ATOM 2184 N N . LEU A 1 282 ? -11.398 -3.922 -11.054 1.00 90.00 282 LEU A N 1
ATOM 2185 C CA . LEU A 1 282 ? -12.282 -3.024 -10.303 1.00 90.00 282 LEU A CA 1
ATOM 2186 C C . LEU A 1 282 ? -13.763 -3.289 -10.603 1.00 90.00 282 LEU A C 1
ATOM 2188 O O . LEU A 1 282 ? -14.574 -3.312 -9.676 1.00 90.00 282 LEU A O 1
ATOM 2192 N N . TYR A 1 283 ? -14.118 -3.538 -11.866 1.00 86.62 283 TYR A N 1
ATOM 2193 C CA . TYR A 1 283 ? -15.485 -3.879 -12.261 1.00 86.62 283 TYR A CA 1
ATOM 2194 C C . TYR A 1 283 ? -15.951 -5.180 -11.588 1.00 86.62 283 TYR A C 1
ATOM 2196 O O . TYR A 1 283 ? -16.967 -5.167 -10.891 1.00 86.62 283 TYR A O 1
ATOM 2204 N N . GLN A 1 284 ? -15.164 -6.258 -11.680 1.00 83.62 284 GLN A N 1
ATOM 2205 C CA . GLN A 1 284 ? -15.453 -7.543 -11.025 1.00 83.62 284 GLN A CA 1
ATOM 2206 C C . GLN A 1 284 ? -15.613 -7.390 -9.501 1.00 83.62 284 GLN A C 1
ATOM 2208 O O . GLN A 1 284 ? -16.591 -7.869 -8.919 1.00 83.62 284 GLN A O 1
ATOM 2213 N N . THR A 1 285 ? -14.709 -6.643 -8.860 1.00 77.31 285 THR A N 1
ATOM 2214 C CA . THR A 1 285 ? -14.765 -6.352 -7.416 1.00 77.31 285 THR A CA 1
ATOM 2215 C C . THR A 1 285 ? -16.029 -5.566 -7.037 1.00 77.31 285 THR A C 1
ATOM 2217 O O . THR A 1 285 ? -16.650 -5.833 -6.004 1.00 77.31 285 THR A O 1
ATOM 2220 N N . SER A 1 286 ? -16.467 -4.628 -7.885 1.00 67.12 286 SER A N 1
ATOM 2221 C CA . SER A 1 286 ? -17.697 -3.856 -7.662 1.00 67.12 286 SER A CA 1
ATOM 2222 C C . SER A 1 286 ? -18.973 -4.700 -7.791 1.00 67.12 286 SER A C 1
ATOM 2224 O O . SER A 1 286 ? -19.927 -4.477 -7.049 1.00 67.12 286 SER A O 1
ATOM 2226 N N . THR A 1 287 ? -18.990 -5.703 -8.678 1.00 59.12 287 THR A N 1
ATOM 2227 C CA . THR A 1 287 ? -20.156 -6.582 -8.881 1.00 59.12 287 THR A CA 1
ATOM 2228 C C . THR A 1 287 ? -20.276 -7.694 -7.842 1.00 59.12 287 THR A C 1
ATOM 2230 O O . THR A 1 287 ? -21.382 -8.133 -7.552 1.00 59.12 287 THR A O 1
ATOM 2233 N N . LEU A 1 288 ? -19.160 -8.137 -7.251 1.00 51.53 288 LEU A N 1
ATOM 2234 C CA . LEU A 1 288 ? -19.148 -9.171 -6.206 1.00 51.53 288 LEU A CA 1
ATOM 2235 C C . LEU A 1 288 ? -19.439 -8.625 -4.796 1.00 51.53 288 LEU A C 1
ATOM 2237 O O . LEU A 1 288 ? -19.668 -9.404 -3.874 1.00 51.53 288 LEU A O 1
ATOM 2241 N N . SER A 1 289 ? -19.417 -7.302 -4.602 1.00 46.16 289 SER A N 1
ATOM 2242 C CA . SER A 1 289 ? -19.559 -6.660 -3.282 1.00 46.16 289 SER A CA 1
ATOM 2243 C C . SER A 1 289 ? -20.976 -6.163 -2.954 1.00 46.16 289 SER A C 1
ATOM 2245 O O . SER A 1 289 ? -21.188 -5.587 -1.885 1.00 46.16 289 SER A O 1
ATOM 2247 N N . THR A 1 290 ? -21.962 -6.413 -3.822 1.00 39.31 290 THR A N 1
ATOM 2248 C CA . THR A 1 290 ? -23.365 -6.001 -3.647 1.00 39.31 290 THR A CA 1
ATOM 2249 C C . THR A 1 290 ? -24.323 -7.195 -3.514 1.00 39.31 290 THR A C 1
ATOM 2251 O O . THR A 1 290 ? -24.741 -7.770 -4.516 1.00 39.31 290 THR A O 1
ATOM 2254 N N . PRO A 1 291 ? -24.812 -7.508 -2.296 1.00 35.06 291 PRO A N 1
ATOM 2255 C CA . PRO A 1 291 ? -25.938 -8.432 -2.104 1.00 35.06 291 PRO A CA 1
ATOM 2256 C C . PRO A 1 291 ? -27.269 -7.925 -2.695 1.00 35.06 291 PRO A C 1
ATOM 2258 O O . PRO A 1 291 ? -28.257 -8.652 -2.700 1.00 35.06 291 PRO A O 1
ATOM 2261 N N . THR A 1 292 ? -27.325 -6.665 -3.147 1.00 37.25 292 THR A N 1
ATOM 2262 C CA . THR A 1 292 ? -28.553 -5.961 -3.547 1.00 37.25 292 THR A CA 1
ATOM 2263 C C . THR A 1 292 ? -28.366 -5.108 -4.814 1.00 37.25 292 THR A C 1
ATOM 2265 O O . THR A 1 292 ? -28.276 -3.884 -4.732 1.00 37.25 292 THR A O 1
ATOM 2268 N N . GLY A 1 293 ? -28.364 -5.747 -5.989 1.00 32.50 293 GLY A N 1
ATOM 2269 C CA . GLY A 1 293 ? -28.700 -5.123 -7.283 1.00 32.50 293 GLY A CA 1
ATOM 2270 C C . GLY A 1 293 ? -27.633 -4.231 -7.970 1.00 32.50 293 GLY A C 1
ATOM 2271 O O . GLY A 1 293 ? -27.016 -3.374 -7.336 1.00 32.50 293 GLY A O 1
ATOM 2272 N N . PRO A 1 294 ? -27.437 -4.345 -9.303 1.00 44.28 294 PRO A N 1
ATOM 2273 C CA . PRO A 1 294 ? -26.452 -3.554 -10.052 1.00 44.28 294 PRO A CA 1
ATOM 2274 C C . PRO A 1 294 ? -26.982 -2.153 -10.436 1.00 44.28 294 PRO A C 1
ATOM 2276 O O . PRO A 1 294 ? -27.291 -1.881 -11.594 1.00 44.28 294 PRO A O 1
ATOM 2279 N N . GLY A 1 295 ? -27.094 -1.249 -9.458 1.00 35.88 295 GLY A N 1
ATOM 2280 C CA . GLY A 1 295 ? -27.804 0.032 -9.623 1.00 35.88 295 GLY A CA 1
ATOM 2281 C C . GLY A 1 295 ? -27.060 1.210 -10.284 1.00 35.88 295 GLY A C 1
ATOM 2282 O O . GLY A 1 295 ? -27.720 2.174 -10.661 1.00 35.88 295 GLY A O 1
ATOM 2283 N N . TRP A 1 296 ? -25.722 1.195 -10.407 1.00 44.25 296 TRP A N 1
ATOM 2284 C CA . TRP A 1 296 ? -24.956 2.422 -10.749 1.00 44.25 296 TRP A CA 1
ATOM 2285 C C . TRP A 1 296 ? -23.903 2.260 -11.860 1.00 44.25 296 TRP A C 1
ATOM 2287 O O . TRP A 1 296 ? -23.865 3.063 -12.791 1.00 44.25 296 TRP A O 1
ATOM 2297 N N . LEU A 1 297 ? -23.067 1.214 -11.819 1.00 44.22 297 LEU A N 1
ATOM 2298 C CA . LEU A 1 297 ? -21.928 1.076 -12.746 1.00 44.22 297 LEU A CA 1
ATOM 2299 C C . LEU A 1 297 ? -22.297 0.604 -14.166 1.00 44.22 297 LEU A C 1
ATOM 2301 O O . LEU A 1 297 ? -21.573 0.922 -15.111 1.00 44.22 297 LEU A O 1
ATOM 2305 N N . ASN A 1 298 ? -23.447 -0.055 -14.356 1.00 37.66 298 ASN A N 1
ATOM 2306 C CA . ASN A 1 298 ? -23.907 -0.513 -15.678 1.00 37.66 298 ASN A CA 1
ATOM 2307 C C . ASN A 1 298 ? -24.053 0.627 -16.707 1.00 37.66 298 ASN A C 1
ATOM 2309 O O . ASN A 1 298 ? -23.867 0.402 -17.903 1.00 37.66 298 ASN A O 1
ATOM 2313 N N . SER A 1 299 ? -24.320 1.858 -16.255 1.00 38.62 299 SER A N 1
ATOM 2314 C CA . SER A 1 299 ? -24.484 3.028 -17.131 1.00 38.62 299 SER A CA 1
ATOM 2315 C C . SER A 1 299 ? -23.212 3.374 -17.929 1.00 38.62 299 SER A C 1
ATOM 2317 O O . SER A 1 299 ? -23.287 3.942 -19.020 1.00 38.62 299 SER A O 1
ATOM 2319 N N . MET A 1 300 ? -22.025 2.988 -17.438 1.00 39.97 300 MET A N 1
ATOM 2320 C CA . MET A 1 300 ? -20.752 3.329 -18.084 1.00 39.97 300 MET A CA 1
ATOM 2321 C C . MET A 1 300 ? -20.472 2.504 -19.356 1.00 39.97 300 MET A C 1
ATOM 2323 O O . MET A 1 300 ? -19.827 2.999 -20.282 1.00 39.97 300 MET A O 1
ATOM 2327 N N . LEU A 1 301 ? -20.975 1.265 -19.435 1.00 40.38 301 LEU A N 1
ATOM 2328 C CA . LEU A 1 301 ? -20.687 0.345 -20.545 1.00 40.38 301 LEU A CA 1
ATOM 2329 C C . LEU A 1 301 ? -21.643 0.494 -21.735 1.00 40.38 301 LEU A C 1
ATOM 2331 O O . LEU A 1 301 ? -21.197 0.394 -22.881 1.00 40.38 301 LEU A O 1
ATOM 2335 N N . THR A 1 302 ? -22.922 0.812 -21.505 1.00 39.22 302 THR A N 1
ATOM 2336 C CA . THR A 1 302 ? -23.906 1.035 -22.585 1.00 39.22 302 THR A CA 1
ATOM 2337 C C . THR A 1 302 ? -23.458 2.145 -23.544 1.00 39.22 302 THR A C 1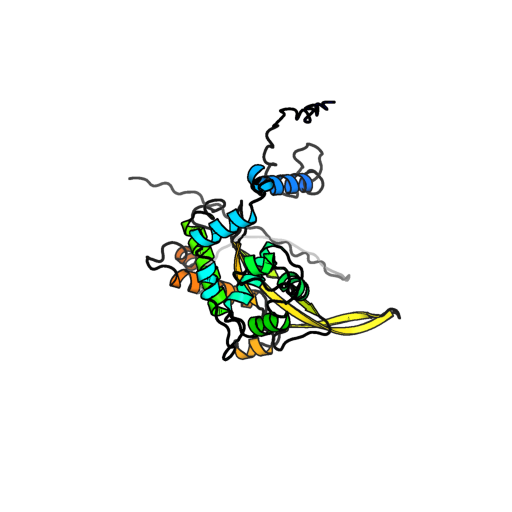
ATOM 2339 O O . THR A 1 302 ? -23.593 2.009 -24.762 1.00 39.22 302 THR A O 1
ATOM 2342 N N . ALA A 1 303 ? -22.837 3.205 -23.015 1.00 34.94 303 ALA A N 1
ATOM 2343 C CA . ALA A 1 303 ? -22.287 4.307 -23.804 1.00 34.94 303 ALA A CA 1
ATOM 2344 C C . ALA A 1 303 ? -21.085 3.898 -24.682 1.00 34.94 303 ALA A C 1
ATOM 2346 O O . ALA A 1 303 ? -20.930 4.413 -25.790 1.00 34.94 303 ALA A O 1
ATOM 2347 N N . MET A 1 304 ? -20.243 2.962 -24.225 1.00 39.03 304 MET A N 1
ATOM 2348 C CA . MET A 1 304 ? -19.083 2.501 -24.998 1.00 39.03 304 MET A CA 1
ATOM 2349 C C . MET A 1 304 ? -19.458 1.437 -26.036 1.00 39.03 304 MET A C 1
ATOM 2351 O O . MET A 1 304 ? -19.026 1.542 -27.186 1.00 39.03 304 MET A O 1
ATOM 2355 N N . ALA A 1 305 ? -20.314 0.471 -25.690 1.00 36.34 305 ALA A N 1
ATOM 2356 C CA . ALA A 1 305 ? -20.753 -0.583 -26.611 1.00 36.34 305 ALA A CA 1
ATOM 2357 C C . ALA A 1 305 ? -21.530 -0.037 -27.829 1.00 36.34 305 ALA A C 1
ATOM 2359 O O . ALA A 1 305 ? -21.358 -0.519 -28.949 1.00 36.34 305 ALA A O 1
ATOM 2360 N N . ALA A 1 306 ? -22.323 1.026 -27.649 1.00 33.31 306 ALA A N 1
ATOM 2361 C CA . ALA A 1 306 ? -23.014 1.698 -28.754 1.00 33.31 306 ALA A CA 1
ATOM 2362 C C . ALA A 1 306 ? -22.054 2.375 -29.760 1.00 33.31 306 ALA A C 1
ATOM 2364 O O . ALA A 1 306 ? -22.403 2.567 -30.927 1.00 33.31 306 ALA A O 1
ATOM 2365 N N . SER A 1 307 ? -20.834 2.728 -29.337 1.00 36.50 307 SER A N 1
ATOM 2366 C CA . SER A 1 307 ? -19.861 3.428 -30.188 1.00 36.50 307 SER A CA 1
ATOM 2367 C C . SER A 1 307 ? -19.140 2.517 -31.193 1.00 36.50 307 SER A C 1
ATOM 2369 O O . SER A 1 307 ? -18.693 2.994 -32.239 1.00 36.50 307 SER A O 1
ATOM 2371 N N . SER A 1 308 ? -19.049 1.211 -30.914 1.00 35.75 308 SER A N 1
ATOM 2372 C CA . SER A 1 308 ? -18.340 0.242 -31.759 1.00 35.75 308 SER A CA 1
ATOM 2373 C C . SER A 1 308 ? -19.234 -0.393 -32.832 1.00 35.75 308 SER A C 1
ATOM 2375 O O . SER A 1 308 ? -18.776 -0.608 -33.956 1.00 35.75 308 SER A O 1
ATOM 2377 N N . SER A 1 309 ? -20.517 -0.635 -32.539 1.00 31.58 309 SER A N 1
ATOM 2378 C CA . SER A 1 309 ? -21.459 -1.275 -33.475 1.00 31.58 309 SER A CA 1
ATOM 2379 C C . SER A 1 309 ? -21.843 -0.386 -34.668 1.00 31.58 309 SER A C 1
ATOM 2381 O O . SER A 1 309 ? -22.031 -0.880 -35.781 1.00 31.58 309 SER A O 1
ATOM 2383 N N . SER A 1 310 ? -21.881 0.936 -34.473 1.00 30.34 310 SER A N 1
ATOM 2384 C CA . SER A 1 310 ? -22.313 1.923 -35.478 1.00 30.34 310 SER A CA 1
ATOM 2385 C C . SER A 1 310 ? -21.395 2.025 -36.718 1.00 30.34 310 SER A C 1
ATOM 2387 O O . SER A 1 310 ? -21.770 2.599 -37.738 1.00 30.34 310 SER A O 1
ATOM 2389 N N . ARG A 1 311 ? -20.185 1.440 -36.689 1.00 34.41 311 ARG A N 1
ATOM 2390 C CA . ARG A 1 311 ? -19.168 1.607 -37.752 1.00 34.41 311 ARG A CA 1
ATOM 2391 C C . ARG A 1 311 ? -19.173 0.574 -38.889 1.00 34.41 311 ARG A C 1
ATOM 2393 O O . ARG A 1 311 ? -18.258 0.599 -39.711 1.00 34.41 311 ARG A O 1
ATOM 2400 N N . LYS A 1 312 ? -20.175 -0.310 -38.983 1.00 35.47 312 LYS A N 1
ATOM 2401 C CA . LYS A 1 312 ? -20.294 -1.303 -40.075 1.00 35.47 312 LYS A CA 1
ATOM 2402 C C . LYS A 1 312 ? -21.713 -1.412 -40.663 1.00 35.47 312 LYS A C 1
ATOM 2404 O O . LYS A 1 312 ? -22.386 -2.416 -40.444 1.00 35.47 312 LYS A O 1
ATOM 2409 N N . LYS A 1 313 ? -22.140 -0.433 -41.477 1.00 28.44 313 LYS A N 1
ATOM 2410 C CA . LYS A 1 313 ? -23.162 -0.625 -42.537 1.00 28.44 313 LYS A CA 1
ATOM 2411 C C . LYS A 1 313 ? -23.272 0.575 -43.487 1.00 28.44 313 LYS A C 1
ATOM 2413 O O . LYS A 1 313 ? -23.52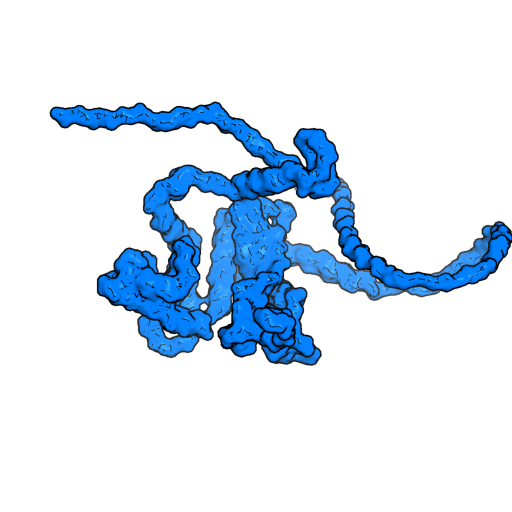5 1.682 -43.029 1.00 28.44 313 LYS A O 1
ATOM 2418 N N . THR A 1 314 ? -23.235 0.298 -44.799 1.00 26.06 314 THR A N 1
ATOM 2419 C CA . THR A 1 314 ? -23.661 1.177 -45.922 1.00 26.06 314 THR A CA 1
ATOM 2420 C C . THR A 1 314 ? -22.894 2.512 -46.087 1.00 26.06 314 THR A C 1
ATOM 2422 O O . THR A 1 314 ? -22.318 3.030 -45.144 1.00 26.06 314 THR A O 1
ATOM 2425 N N . THR A 1 315 ? -22.768 3.105 -47.279 1.00 27.58 315 THR A N 1
ATOM 2426 C CA . THR A 1 315 ? -23.644 3.085 -48.468 1.00 27.58 315 THR A CA 1
ATOM 2427 C C . THR A 1 315 ? -22.916 2.803 -49.791 1.00 27.58 315 THR A C 1
ATOM 2429 O O . THR A 1 315 ? -21.697 2.888 -49.901 1.00 27.58 315 THR A O 1
ATOM 2432 N N . SER A 1 316 ? -23.699 2.481 -50.824 1.00 24.22 316 SER A N 1
ATOM 2433 C CA . SER A 1 316 ? -23.282 2.460 -52.230 1.00 24.22 316 SER A CA 1
ATOM 2434 C C . SER A 1 316 ? -24.377 3.095 -53.111 1.00 24.22 316 SER A C 1
ATOM 2436 O O . SER A 1 316 ? -25.480 3.348 -52.633 1.00 24.22 316 SER A O 1
ATOM 2438 N N . ARG A 1 317 ? -24.069 3.330 -54.399 1.00 26.19 317 ARG A N 1
ATOM 2439 C CA . ARG A 1 317 ? -24.951 3.855 -55.475 1.00 26.19 317 ARG A CA 1
ATOM 2440 C C . ARG A 1 317 ? -25.441 5.323 -55.390 1.00 26.19 317 ARG A C 1
ATOM 2442 O O . ARG A 1 317 ? -26.507 5.622 -54.877 1.00 26.19 317 ARG A O 1
ATOM 2449 N N . SER A 1 318 ? -24.732 6.172 -56.142 1.00 26.23 318 SER A N 1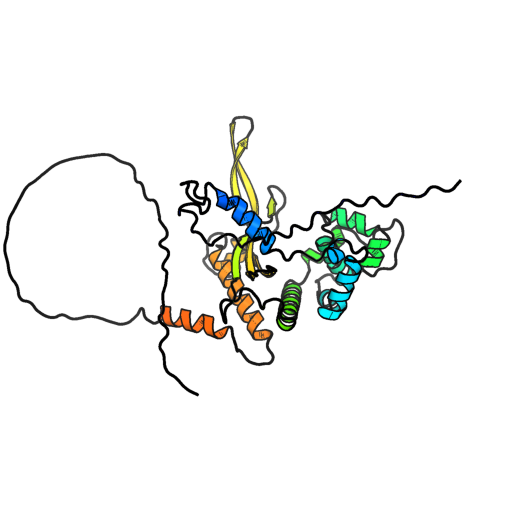
ATOM 2450 C CA . SER A 1 318 ? -25.218 6.833 -57.380 1.00 26.23 318 SER A CA 1
ATOM 2451 C C . SER A 1 318 ? -26.538 7.633 -57.391 1.00 26.23 318 SER A C 1
ATOM 2453 O O . SER A 1 318 ? -27.619 7.052 -57.299 1.00 26.23 318 SER A O 1
ATOM 2455 N N . ARG A 1 319 ? -26.454 8.918 -57.798 1.00 27.23 319 ARG A N 1
ATOM 2456 C CA . ARG A 1 319 ? -27.348 9.507 -58.826 1.00 27.23 319 ARG A CA 1
ATOM 2457 C C . ARG A 1 319 ? -26.744 10.734 -59.556 1.00 27.23 319 ARG A C 1
ATOM 2459 O O . ARG A 1 319 ? -25.849 11.402 -59.060 1.00 27.23 319 ARG A O 1
ATOM 2466 N N . LYS A 1 320 ? -27.257 10.932 -60.778 1.00 26.31 320 LYS A N 1
ATOM 2467 C CA . LYS A 1 320 ? -26.988 11.896 -61.884 1.00 26.31 320 LYS A CA 1
ATOM 2468 C C . LYS A 1 320 ? -26.763 13.376 -61.445 1.00 26.31 320 LYS A C 1
ATOM 2470 O O . LYS A 1 320 ? -27.373 13.786 -60.470 1.00 26.31 320 LYS A O 1
ATOM 2475 N N . ARG A 1 321 ? -25.835 14.166 -62.042 1.00 24.19 321 ARG A N 1
ATOM 2476 C CA . ARG A 1 321 ? -25.911 14.957 -63.326 1.00 24.19 321 ARG A CA 1
ATOM 2477 C C . ARG A 1 321 ? -27.042 16.023 -63.291 1.00 24.19 321 ARG A C 1
ATOM 2479 O O . ARG A 1 321 ? -28.161 15.631 -62.998 1.00 24.19 321 ARG A O 1
ATOM 2486 N N . LEU A 1 322 ? -26.855 17.335 -63.549 1.00 26.42 322 LEU A N 1
ATOM 2487 C CA . LEU A 1 322 ? -26.322 18.055 -64.750 1.00 26.42 322 LEU A CA 1
ATOM 2488 C C . LEU A 1 322 ? -25.719 19.483 -64.395 1.00 26.42 322 LEU A C 1
ATOM 2490 O O . LEU A 1 322 ? -25.502 19.700 -63.206 1.00 26.42 322 LEU A O 1
ATOM 2494 N N . PRO A 1 323 ? -25.325 20.407 -65.330 1.00 42.72 323 PRO A N 1
ATOM 2495 C CA . PRO A 1 323 ? -24.154 21.307 -65.145 1.00 42.72 323 PRO A CA 1
ATOM 2496 C C . PRO A 1 323 ? -24.366 22.835 -65.377 1.00 42.72 323 PRO A C 1
ATOM 2498 O O . PRO A 1 323 ? -25.453 23.240 -65.766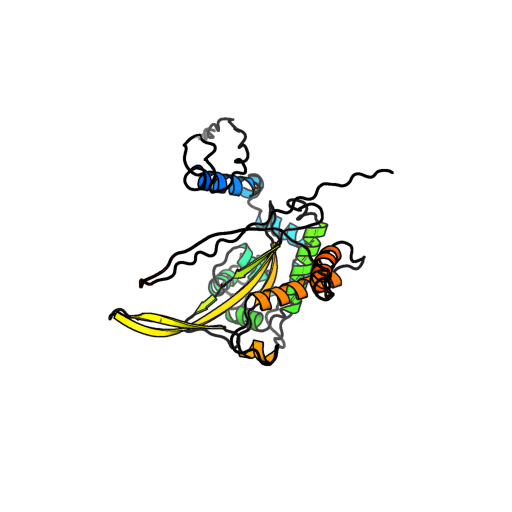 1.00 42.72 323 PRO A O 1
ATOM 2501 N N . TYR A 1 324 ? -23.288 23.636 -65.218 1.00 24.73 324 TYR A N 1
ATOM 2502 C CA . TYR A 1 324 ? -22.801 24.847 -65.963 1.00 24.73 324 TYR A CA 1
ATOM 2503 C C . TYR A 1 324 ? -21.728 25.556 -65.072 1.00 24.73 324 TYR A C 1
ATOM 2505 O O . TYR A 1 324 ? -21.832 25.458 -63.856 1.00 24.73 324 TYR A O 1
ATOM 2513 N N . GLY A 1 325 ? -20.678 26.272 -65.519 1.00 24.97 325 GLY A N 1
ATOM 2514 C CA . GLY A 1 325 ? -20.040 26.437 -66.839 1.00 24.97 325 GLY A CA 1
ATOM 2515 C C . GLY A 1 325 ? -18.948 27.552 -66.844 1.00 24.97 325 GLY A C 1
ATOM 2516 O O . GLY A 1 325 ? -19.161 28.584 -66.222 1.00 24.97 325 GLY A O 1
ATOM 2517 N N . ARG A 1 326 ? -17.841 27.380 -67.610 1.00 26.55 326 ARG A N 1
ATOM 2518 C CA . ARG A 1 326 ? -16.694 28.327 -67.857 1.00 26.55 326 ARG A CA 1
ATOM 2519 C C . ARG A 1 326 ? -15.769 28.680 -66.653 1.00 26.55 326 ARG A C 1
ATOM 2521 O O . ARG A 1 326 ? -16.190 28.545 -65.518 1.00 26.55 326 ARG A O 1
ATOM 2528 N N . ALA A 1 327 ? -14.532 29.205 -66.806 1.00 25.83 327 ALA A N 1
ATOM 2529 C CA . ALA A 1 327 ? -13.435 29.023 -67.798 1.00 25.83 327 ALA A CA 1
ATOM 2530 C C . ALA A 1 327 ? -12.141 29.795 -67.367 1.00 25.83 327 ALA A C 1
ATOM 2532 O O . ALA A 1 327 ? -12.263 30.787 -66.658 1.00 25.83 327 ALA A O 1
ATOM 2533 N N . ARG A 1 328 ? -10.961 29.439 -67.937 1.00 27.19 328 ARG A N 1
ATOM 2534 C CA . ARG A 1 328 ? -9.629 30.140 -67.905 1.00 27.19 328 ARG A CA 1
ATOM 2535 C C . ARG A 1 328 ? -8.808 30.097 -66.582 1.00 27.19 328 ARG A C 1
ATOM 2537 O O . ARG A 1 328 ? -9.405 30.010 -65.523 1.00 27.19 328 ARG A O 1
ATOM 2544 N N . SER A 1 329 ? -7.460 30.212 -66.549 1.00 25.55 329 SER A N 1
ATOM 2545 C CA . SER A 1 329 ? -6.371 29.829 -67.502 1.00 25.55 329 SER A CA 1
ATOM 2546 C C . SER A 1 329 ? -4.936 30.092 -66.951 1.00 25.55 329 SER A C 1
ATOM 2548 O O . SER A 1 329 ? -4.677 31.241 -66.614 1.00 25.55 329 SER A O 1
ATOM 2550 N N . ARG A 1 330 ? -3.995 29.120 -67.065 1.00 25.44 330 ARG A N 1
ATOM 2551 C CA . ARG A 1 330 ? -2.490 29.244 -67.042 1.00 25.44 330 ARG A CA 1
ATOM 2552 C C . ARG A 1 330 ? -1.852 29.897 -65.771 1.00 25.44 330 ARG A C 1
ATOM 2554 O O . ARG A 1 330 ? -2.552 30.529 -65.001 1.00 25.44 330 ARG A O 1
ATOM 2561 N N . ALA A 1 331 ? -0.562 29.751 -65.420 1.00 25.86 331 ALA A N 1
ATOM 2562 C CA . ALA A 1 331 ? 0.648 29.305 -66.143 1.00 25.86 331 ALA A CA 1
ATOM 2563 C C . ALA A 1 331 ? 1.586 28.376 -65.299 1.00 25.86 331 ALA A C 1
ATOM 2565 O O . ALA A 1 331 ? 1.094 27.637 -64.454 1.00 25.86 331 ALA A O 1
ATOM 2566 N N . ASN A 1 332 ? 2.905 28.360 -65.572 1.00 23.08 332 ASN A N 1
ATOM 2567 C CA . ASN A 1 332 ? 3.850 27.249 -65.310 1.00 23.08 332 ASN A CA 1
ATOM 2568 C C . ASN A 1 332 ? 5.166 27.655 -64.586 1.00 23.08 332 ASN A C 1
ATOM 2570 O O . ASN A 1 332 ? 5.731 28.662 -64.990 1.00 23.08 332 ASN A O 1
ATOM 2574 N N . ILE A 1 333 ? 5.695 26.754 -63.719 1.00 23.38 333 ILE A N 1
ATOM 2575 C CA . ILE A 1 333 ? 7.129 26.321 -63.554 1.00 23.38 333 ILE A CA 1
ATOM 2576 C C . ILE A 1 333 ? 8.173 27.387 -63.084 1.00 23.38 333 ILE A C 1
ATOM 2578 O O . ILE A 1 333 ? 8.061 28.527 -63.521 1.00 23.38 333 ILE A O 1
ATOM 2582 N N . PRO A 1 334 ? 9.250 27.079 -62.296 1.00 35.31 334 PRO A N 1
ATOM 2583 C CA . PRO A 1 334 ? 9.716 25.832 -61.631 1.00 35.31 334 PRO A CA 1
ATOM 2584 C C . PRO A 1 334 ? 9.498 25.880 -60.072 1.00 35.31 334 PRO A C 1
ATOM 2586 O O . PRO A 1 334 ? 8.373 26.209 -59.712 1.00 35.31 334 PRO A O 1
ATOM 2589 N N . THR A 1 335 ? 10.334 25.536 -59.055 1.00 23.58 335 THR A N 1
ATOM 2590 C CA . THR A 1 335 ? 11.763 25.109 -58.881 1.00 23.58 335 THR A CA 1
ATOM 2591 C C . THR A 1 335 ? 11.992 24.287 -57.567 1.00 23.58 335 THR A C 1
ATOM 2593 O O . THR A 1 335 ? 11.110 23.540 -57.160 1.00 23.58 335 THR A O 1
ATOM 2596 N N . MET A 1 336 ? 13.181 24.363 -56.931 1.00 21.98 336 MET A N 1
ATOM 2597 C CA . MET A 1 336 ? 13.743 23.536 -55.830 1.00 21.98 336 MET A CA 1
ATOM 2598 C C . MET A 1 336 ? 14.613 24.417 -54.880 1.00 21.98 336 MET A C 1
ATOM 2600 O O . MET A 1 336 ? 14.872 25.564 -55.243 1.00 21.98 336 MET A O 1
ATOM 2604 N N . PRO A 1 337 ? 15.234 23.906 -53.789 1.00 32.12 337 PRO A N 1
ATOM 2605 C CA . PRO A 1 337 ? 14.666 23.133 -52.673 1.00 32.12 337 PRO A CA 1
ATOM 2606 C C . PRO A 1 337 ? 15.107 23.678 -51.281 1.00 32.12 337 PRO A C 1
ATOM 2608 O O . PRO A 1 337 ? 16.116 24.366 -51.157 1.00 32.12 337 PRO A O 1
ATOM 2611 N N . THR A 1 338 ? 14.434 23.307 -50.185 1.00 26.91 338 THR A N 1
ATOM 2612 C CA . THR A 1 338 ? 14.996 23.400 -48.811 1.00 26.91 338 THR A CA 1
ATOM 2613 C C . THR A 1 338 ? 14.290 22.429 -47.858 1.00 26.91 338 THR A C 1
ATOM 2615 O O . THR A 1 338 ? 13.219 21.915 -48.171 1.00 26.91 338 THR A O 1
ATOM 2618 N N . ALA A 1 339 ? 14.918 22.119 -46.718 1.00 23.39 339 ALA A N 1
ATOM 2619 C CA . ALA A 1 339 ? 14.562 20.973 -45.877 1.00 23.39 339 ALA A CA 1
ATOM 2620 C C . ALA A 1 339 ? 14.164 21.336 -44.430 1.00 23.39 339 ALA A C 1
ATOM 2622 O O . ALA A 1 339 ? 14.364 22.457 -43.971 1.00 23.39 339 ALA A O 1
ATOM 2623 N N . LYS A 1 340 ? 13.740 20.287 -43.706 1.00 24.75 340 LYS A N 1
ATOM 2624 C CA . LYS A 1 340 ? 13.413 20.175 -42.267 1.00 24.75 340 LYS A CA 1
ATOM 2625 C C . LYS A 1 340 ? 11.963 20.487 -41.875 1.00 24.75 340 LYS A C 1
ATOM 2627 O O . LYS A 1 340 ? 11.438 21.584 -42.016 1.00 24.75 340 LYS A O 1
ATOM 2632 N N . SER A 1 341 ? 11.342 19.447 -41.329 1.00 24.75 341 SER A N 1
ATOM 2633 C CA . SER A 1 341 ? 9.973 19.382 -40.831 1.00 24.75 341 SER A CA 1
ATOM 2634 C C . SER A 1 341 ? 9.772 20.129 -39.514 1.00 24.75 341 SER A C 1
ATOM 2636 O O . SER A 1 341 ? 10.568 19.986 -38.586 1.00 24.75 341 SER A O 1
ATOM 2638 N N . THR A 1 342 ? 8.615 20.772 -39.371 1.00 24.20 342 THR A N 1
ATOM 2639 C CA . THR A 1 342 ? 7.986 21.018 -38.067 1.00 24.20 342 THR A CA 1
ATOM 2640 C C . THR A 1 342 ? 6.650 20.284 -38.024 1.00 24.20 342 THR A C 1
ATOM 2642 O O . THR A 1 342 ? 5.927 20.264 -39.017 1.00 24.20 342 THR A O 1
ATOM 2645 N N . LEU A 1 343 ? 6.307 19.666 -36.889 1.00 26.27 343 LEU A N 1
ATOM 2646 C CA . LEU A 1 343 ? 4.959 19.139 -36.664 1.00 26.27 343 LEU A CA 1
ATOM 2647 C C . LEU A 1 343 ? 4.627 19.118 -35.166 1.00 26.27 343 LEU A C 1
ATOM 2649 O O . LEU A 1 343 ? 4.890 18.162 -34.445 1.00 26.27 343 LEU A O 1
ATOM 2653 N N . SER A 1 344 ? 4.056 20.228 -34.702 1.00 24.97 344 SER A N 1
ATOM 2654 C CA . SER A 1 344 ? 3.478 20.352 -33.363 1.00 24.97 344 SER A CA 1
ATOM 2655 C C . SER A 1 344 ? 2.093 19.699 -33.335 1.00 24.97 344 SER A C 1
ATOM 2657 O O . SER A 1 344 ? 1.185 20.125 -34.052 1.00 24.97 344 SER A O 1
ATOM 2659 N N . SER A 1 345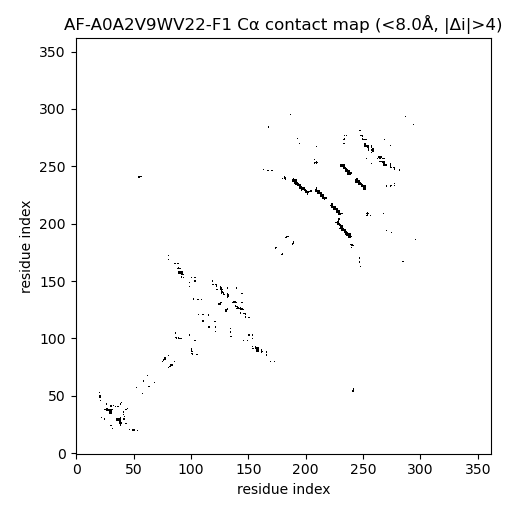 ? 1.908 18.670 -32.508 1.00 28.33 345 SER A N 1
ATOM 2660 C CA . SER A 1 345 ? 0.637 17.951 -32.367 1.00 28.33 345 SER A CA 1
ATOM 2661 C C . SER A 1 345 ? -0.267 18.595 -31.307 1.00 28.33 345 SER A C 1
ATOM 2663 O O . SER A 1 345 ? -0.331 18.155 -30.159 1.00 28.33 345 SER A O 1
ATOM 2665 N N . GLY A 1 346 ? -0.989 19.650 -31.690 1.00 25.44 346 GLY A N 1
ATOM 2666 C CA . GLY A 1 346 ? -1.967 20.303 -30.815 1.00 25.44 346 GLY A CA 1
ATOM 2667 C C . GLY A 1 346 ? -3.197 19.428 -30.533 1.00 25.44 346 GLY A C 1
ATOM 2668 O O . GLY A 1 346 ? -4.023 19.210 -31.422 1.00 25.44 346 GLY A O 1
ATOM 2669 N N . MET A 1 347 ? -3.364 18.972 -29.286 1.00 25.94 347 MET A N 1
ATOM 2670 C CA . MET A 1 347 ? -4.592 18.299 -28.841 1.00 25.94 347 MET A CA 1
ATOM 2671 C C . MET A 1 347 ? -5.807 19.234 -28.944 1.00 25.94 347 MET A C 1
ATOM 2673 O O . MET A 1 347 ? -5.823 20.324 -28.373 1.00 25.94 347 MET A O 1
ATOM 2677 N N . ARG A 1 348 ? -6.858 18.781 -29.638 1.00 24.64 348 ARG A N 1
ATOM 2678 C CA . ARG A 1 348 ? -8.143 19.491 -29.721 1.00 24.64 348 ARG A CA 1
ATOM 2679 C C . ARG A 1 348 ? -9.063 19.049 -28.586 1.00 24.64 348 ARG A C 1
ATOM 2681 O O . ARG A 1 348 ? -9.578 17.933 -28.614 1.00 24.64 348 ARG A O 1
ATOM 2688 N N . THR A 1 349 ? -9.343 19.937 -27.639 1.00 25.98 349 THR A N 1
ATOM 2689 C CA . THR A 1 349 ? -10.443 19.745 -26.688 1.00 25.98 349 THR A CA 1
ATOM 2690 C C . THR A 1 349 ? -11.784 19.807 -27.424 1.00 25.98 349 THR A C 1
ATOM 2692 O O . THR A 1 349 ? -12.156 20.837 -27.985 1.00 25.98 349 THR A O 1
ATOM 2695 N N . ARG A 1 350 ? -12.539 18.703 -27.423 1.00 23.78 350 ARG A N 1
ATOM 2696 C CA . ARG A 1 350 ? -13.961 18.715 -27.791 1.00 23.78 350 ARG A CA 1
ATOM 2697 C C . ARG A 1 350 ? -14.783 18.971 -26.535 1.00 23.78 350 ARG A C 1
ATOM 2699 O O . ARG A 1 350 ? -14.845 18.104 -25.671 1.00 23.78 350 ARG A O 1
ATOM 2706 N N . SER A 1 351 ? -15.437 20.125 -26.446 1.00 22.98 351 SER A N 1
ATOM 2707 C CA . SER A 1 351 ? -16.585 20.268 -25.551 1.00 22.98 351 SER A CA 1
ATOM 2708 C C . SER A 1 351 ? -17.829 19.716 -26.249 1.00 22.98 351 SER A C 1
ATOM 2710 O O . SER A 1 351 ? -18.025 19.916 -27.448 1.00 22.98 351 SER A O 1
ATOM 2712 N N . ILE A 1 352 ? -18.664 19.003 -25.498 1.00 25.33 352 ILE A N 1
ATOM 2713 C CA . ILE A 1 352 ? -19.976 18.543 -25.953 1.00 25.33 352 ILE A CA 1
ATOM 2714 C C . ILE A 1 352 ? -21.000 19.268 -25.085 1.00 25.33 352 ILE A C 1
ATOM 2716 O O . ILE A 1 352 ? -21.021 19.089 -23.870 1.00 25.33 352 ILE A O 1
ATOM 2720 N N . ARG A 1 353 ? -21.823 20.122 -25.701 1.00 23.31 353 ARG A N 1
ATOM 2721 C CA . ARG A 1 353 ? -23.012 20.686 -25.054 1.00 23.31 353 ARG A CA 1
ATOM 2722 C C . ARG A 1 353 ? -24.206 19.815 -25.422 1.00 23.31 353 ARG A C 1
ATOM 2724 O O . ARG A 1 353 ? -24.447 19.614 -26.608 1.00 23.31 353 ARG A O 1
ATOM 2731 N N . PHE A 1 354 ? -24.987 19.406 -24.431 1.00 25.02 354 PHE A N 1
ATOM 2732 C CA . PHE A 1 354 ? -26.367 18.982 -24.646 1.00 25.02 354 PHE A CA 1
ATOM 2733 C C . PHE A 1 354 ? -27.315 20.083 -24.164 1.00 25.02 354 PHE A C 1
ATOM 2735 O O . PHE A 1 354 ? -27.047 20.750 -23.165 1.00 25.02 354 PHE A O 1
ATOM 2742 N N . ARG A 1 355 ? -28.411 20.291 -24.900 1.00 22.09 355 ARG A N 1
ATOM 2743 C CA . ARG A 1 355 ? -29.592 20.981 -24.371 1.00 22.09 355 ARG A CA 1
ATOM 2744 C C . ARG A 1 355 ? -30.409 19.952 -23.581 1.00 22.09 355 ARG A C 1
ATOM 2746 O O . ARG A 1 355 ? -30.504 18.824 -24.062 1.00 22.09 355 ARG A O 1
ATOM 2753 N N . PRO A 1 356 ? -31.029 20.312 -22.448 1.00 25.94 356 PRO A N 1
ATOM 2754 C CA . PRO A 1 356 ? -32.111 19.504 -21.911 1.00 25.94 356 PRO A CA 1
ATOM 2755 C C . PRO A 1 356 ? -33.298 19.562 -22.881 1.00 25.94 356 PRO A C 1
ATOM 2757 O O . PRO A 1 356 ? -33.675 20.643 -23.344 1.00 25.94 356 PRO A O 1
ATOM 2760 N N . THR A 1 357 ? -33.888 18.412 -23.184 1.00 27.97 357 THR A N 1
ATOM 2761 C CA . THR A 1 357 ? -35.296 18.353 -23.581 1.00 27.97 357 THR A CA 1
ATOM 2762 C C . THR A 1 357 ? -36.149 18.654 -22.348 1.00 27.97 357 THR A C 1
ATOM 2764 O O . THR A 1 357 ? -35.790 18.269 -21.234 1.00 27.97 357 THR A O 1
ATOM 2767 N N . ARG A 1 358 ? -37.249 19.386 -22.543 1.00 33.31 358 ARG A N 1
ATOM 2768 C CA . ARG A 1 358 ? -38.375 19.382 -21.598 1.00 33.31 358 ARG A CA 1
ATOM 2769 C C . ARG A 1 358 ? -39.179 18.083 -21.784 1.00 33.31 358 ARG A C 1
ATOM 2771 O O . ARG A 1 358 ? -38.739 17.228 -22.550 1.00 33.31 358 ARG A O 1
ATOM 2778 N N . ASP A 1 359 ? -40.304 18.015 -21.075 1.00 26.91 359 ASP A N 1
ATOM 2779 C CA . ASP A 1 359 ? -41.305 16.943 -20.960 1.00 26.91 359 ASP A CA 1
ATOM 2780 C C . ASP A 1 359 ? -41.096 16.220 -19.615 1.00 26.91 359 ASP A C 1
ATOM 2782 O O . ASP A 1 359 ? -40.176 15.420 -19.475 1.00 26.91 359 ASP A O 1
ATOM 2786 N N . GLU A 1 360 ? -41.662 16.675 -18.491 1.00 29.59 360 GLU A N 1
ATOM 2787 C CA . GLU A 1 360 ? -43.073 16.874 -18.070 1.00 29.59 360 GLU A CA 1
ATOM 2788 C C . GLU A 1 360 ? -43.521 15.764 -17.093 1.00 29.59 360 GLU A C 1
ATOM 2790 O O . GLU A 1 360 ? -42.950 14.682 -17.083 1.00 29.59 360 GLU A O 1
ATOM 2795 N N . CYS A 1 361 ? -44.466 16.136 -16.221 1.00 27.06 361 CYS A N 1
ATOM 2796 C CA . CYS A 1 361 ? -45.152 15.452 -15.106 1.00 27.06 361 CYS A CA 1
ATOM 2797 C C . CYS A 1 361 ? -45.070 13.906 -14.959 1.00 27.06 361 CYS A C 1
ATOM 2799 O O . CYS A 1 361 ? -44.993 13.162 -15.930 1.00 27.06 361 CYS A O 1
ATOM 2801 N N . VAL A 1 362 ? -45.194 13.344 -13.746 1.00 34.53 362 VAL A N 1
ATOM 2802 C CA . VAL A 1 362 ? -45.842 13.851 -12.505 1.00 34.53 362 VAL A CA 1
ATOM 2803 C C . VAL A 1 362 ? -44.900 13.777 -11.304 1.00 34.53 362 VAL A C 1
ATOM 2805 O O . VAL A 1 362 ? -44.292 12.702 -11.112 1.00 34.53 362 VAL A O 1
#

Foldseek 3Di:
DDDDDDPDPDPDDPDPPPPPQQDPDDQQDADPVPPRDRNVVPCVVVNVVSLVVVLAPPPPVCCVPDPCVVVVVCVCCCPQLVNLVLQVLKDFDDDPDPQGSLLLVLLVVVCVVVVQPDQQSSQVCQQPQVSCVSSPHHHDHRDGPDHSVVNVVRVVGIDVVSVLVSLLSNVVSCVVVVVAVAPAPVLHFDKDKDKDWPDKDQPDDDPFWAKDWDFDQDPVRDTDTGIMTTWMWIWIWTDHSHDIHTNDIFTWGAQVVCCVPPPPDGGTHDSVVRSVVVVVVSVVSVVVPDPDDDDRDVVVVVVVVVVPVVPDDDDDDDDDDDDDDDDDDDDDDDDDDDDDDDDDDDDDDDDDDDDDDDDDDD

pLDDT: mean 72.97, std 26.71, range [21.98, 97.62]

Nearest PDB structures (foldseek):
  3e99-assembly1_A  TM=1.878E-01  e=1.231E+00  Burkholderia mallei ATCC 23344
  6of9-assembly1_E  TM=3.158E-01  e=7.862E+00  Chlamydomonas reinhardtii

Solvent-accessible surface area (backbone atoms only — not comparable to full-atom values): 23009 Å² total; per-residue (Å²): 143,84,84,84,85,77,93,72,78,80,84,75,77,94,70,87,69,80,80,72,77,69,76,96,69,61,59,80,40,70,31,91,85,69,74,78,40,42,16,67,80,55,60,44,63,61,40,48,51,50,51,50,60,71,33,45,70,80,69,54,67,66,69,76,66,44,92,53,49,67,60,54,48,52,53,45,38,44,73,72,68,38,40,68,60,50,48,61,61,38,52,52,74,71,77,89,60,90,72,52,56,38,57,48,53,48,46,51,48,50,29,65,74,74,59,55,89,42,58,70,51,45,34,52,47,33,23,37,48,66,51,27,48,73,60,72,42,87,63,46,78,87,44,52,80,58,53,42,65,56,48,49,61,43,64,80,36,44,42,63,70,38,54,53,53,44,52,51,51,51,52,58,47,41,50,77,70,52,72,74,68,59,70,45,68,78,97,41,74,52,65,50,76,48,81,48,70,89,45,74,33,72,83,68,78,60,100,63,43,35,78,49,77,41,80,43,70,48,97,87,68,52,76,44,79,44,64,34,30,31,47,43,28,31,38,36,29,40,55,41,58,72,58,72,42,79,75,51,75,28,67,44,38,18,36,66,64,28,38,77,71,46,74,93,47,81,57,58,48,53,68,74,57,30,46,45,57,43,50,55,51,52,50,55,54,59,65,76,72,50,98,72,71,90,83,66,71,64,68,66,51,60,66,54,59,59,66,64,66,74,78,76,75,88,89,83,84,87,82,83,88,89,93,87,81,91,81,90,82,91,87,80,85,90,92,87,87,88,85,87,89,83,85,84,86,78,82,80,85,79,84,83,85,79,79,84,78,84,86,79,88,133

Mean predicted aligned error: 17.47 Å

Radius of gyration: 30.37 Å; Cα contacts (8 Å, |Δi|>4): 333; chains: 1; bounding box: 82×67×116 Å

Secondary structure (DSSP, 8-state):
-------------------PPPP---TTSBPTTS-SSBGGGTTHHHHHHHHHHHHS----HHHHH-TTHHHHHHHHIIIII-HHHHHHT--B--SS-SS-HHHHHHHHHHHHHHT--SHHHHHHHTTSHHHHHHTTPPP-TTS-SS-HHHHHHHHTTB-HHHHHHHHHHHHHHHHHTTTT-SS-BTTB--EEEEEEEEEEESS---TT-EEEEEEEEPTTS-EEEEEEEEEEEEEEEE--SS--EEEEEEEPPPHHHHHTTSTT--SSPPHHHHHHHHHHHHHHHHHHS-SS---STTHHHHHHHHHHHTTS------------------------------------------PPP-----

Sequence (362 aa):
MGLTISDSGPKFSNRVGALAFPPAIARNAACHCGSGSKYKRCCYEQDDVIRRQLRLPTLPPWILSSRGKLHQFEKYACHVFVLPALLASLNDTRRAPEISTFDVVNSLLHSALLRIPSLNALEGDLKESDFQKLIGRTPTPDAKAFSADVVANVLDKLQLGDVRRALAQVIAKAERNKAFREGSYGALRCVAIDGWEPFASYDRHCPQCLVRHLKVKRAGGEVEEVKQYYHRYVVAMLLGPVLDVVLAIEPLLNEKAHSDTDGEHAGHQGELTAARRLLDSLYQTSTLSTPTGPGWLNSMLTAMAASSSSRKKTTSRSRKRLPYGRARSRANIPTMPTAKSTLSSGMRTRSIRFRPTRDECV